Protein AF-A0A936UQ22-F1 (afdb_monomer_lite)

Structure (mmCIF, N/CA/C/O backbone):
data_AF-A0A936UQ22-F1
#
_entry.id   AF-A0A936UQ22-F1
#
loop_
_atom_site.group_PDB
_atom_site.id
_atom_site.type_symbol
_atom_site.label_atom_id
_atom_site.label_alt_id
_atom_site.label_comp_id
_atom_site.label_asym_id
_atom_site.label_entity_id
_atom_site.label_seq_id
_atom_site.pdbx_PDB_ins_code
_atom_site.Cartn_x
_atom_site.Cartn_y
_atom_site.Cartn_z
_atom_site.occupancy
_atom_site.B_iso_or_equiv
_atom_site.auth_seq_id
_atom_site.auth_comp_id
_atom_site.auth_asym_id
_atom_site.auth_atom_id
_atom_site.pdbx_PDB_model_num
ATOM 1 N N . MET A 1 1 ? -4.324 10.635 -21.216 1.00 52.72 1 MET A N 1
ATOM 2 C CA . MET A 1 1 ? -3.935 10.211 -19.848 1.00 52.72 1 MET A CA 1
ATOM 3 C C . MET A 1 1 ? -4.655 10.990 -18.737 1.00 52.72 1 MET A C 1
ATOM 5 O O . MET A 1 1 ? -4.882 10.394 -17.694 1.00 52.72 1 MET A O 1
ATOM 9 N N . ASN A 1 2 ? -5.087 12.242 -18.955 1.00 58.84 2 ASN A N 1
ATOM 10 C CA . ASN A 1 2 ? -5.639 13.122 -17.903 1.00 58.84 2 ASN A CA 1
ATOM 11 C C . ASN A 1 2 ? -6.921 12.611 -17.217 1.00 58.84 2 ASN A C 1
ATOM 13 O O . ASN A 1 2 ? -6.970 12.557 -15.995 1.00 58.84 2 ASN A O 1
ATOM 17 N N . ALA A 1 3 ? -7.897 12.089 -17.969 1.00 62.03 3 ALA A N 1
ATOM 18 C CA . ALA A 1 3 ? -9.187 11.673 -17.399 1.00 62.03 3 ALA A CA 1
ATOM 19 C C . ALA A 1 3 ? -9.095 10.578 -16.307 1.00 62.03 3 ALA A C 1
ATOM 21 O O . ALA A 1 3 ? -9.873 10.575 -15.353 1.00 62.03 3 ALA A O 1
ATOM 22 N N . ARG A 1 4 ? -8.134 9.644 -16.412 1.00 64.25 4 ARG A N 1
ATOM 23 C CA . ARG A 1 4 ? -7.933 8.584 -15.401 1.00 64.25 4 ARG A CA 1
ATOM 24 C C . ARG A 1 4 ? -7.323 9.147 -14.115 1.00 64.25 4 ARG A C 1
ATOM 26 O O . ARG A 1 4 ? -7.698 8.719 -13.024 1.00 64.25 4 ARG A O 1
ATOM 33 N N . THR A 1 5 ? -6.408 10.100 -14.258 1.00 68.44 5 THR A N 1
ATOM 34 C CA . THR A 1 5 ? -5.770 10.814 -13.149 1.00 68.44 5 THR A CA 1
ATOM 35 C C . THR A 1 5 ? -6.801 11.664 -12.404 1.00 68.44 5 THR A C 1
ATOM 37 O O . THR A 1 5 ? -6.908 11.559 -11.184 1.00 68.44 5 THR A O 1
ATOM 40 N N . ASP A 1 6 ? -7.655 12.390 -13.128 1.00 75.62 6 ASP A N 1
ATOM 41 C CA . ASP A 1 6 ? -8.719 13.222 -12.549 1.00 75.62 6 ASP A CA 1
ATOM 42 C C . ASP A 1 6 ? -9.761 12.391 -11.785 1.00 75.62 6 ASP A C 1
ATOM 44 O O . ASP A 1 6 ? -10.150 12.730 -10.662 1.00 75.62 6 ASP A O 1
ATOM 48 N N . PHE A 1 7 ? -10.160 11.242 -12.343 1.00 79.69 7 PHE A N 1
ATOM 49 C CA . PHE A 1 7 ? -11.051 10.300 -11.664 1.00 79.69 7 PHE A CA 1
ATOM 50 C C . PHE A 1 7 ? -10.442 9.767 -10.358 1.00 79.69 7 PHE A C 1
ATOM 52 O O . PHE A 1 7 ? -11.112 9.743 -9.320 1.00 79.69 7 PHE A O 1
ATOM 59 N N . LEU A 1 8 ? -9.165 9.368 -10.384 1.00 78.94 8 LEU A N 1
ATOM 60 C CA . LEU A 1 8 ? -8.459 8.888 -9.196 1.00 78.94 8 LEU A CA 1
ATOM 61 C C . LEU A 1 8 ? -8.352 9.985 -8.127 1.00 78.94 8 LEU A C 1
ATOM 63 O O . LEU A 1 8 ? -8.582 9.710 -6.950 1.00 78.94 8 LEU A O 1
ATOM 67 N N . HIS A 1 9 ? -8.073 11.230 -8.519 1.00 81.56 9 HIS A N 1
ATOM 68 C CA . HIS A 1 9 ? -8.014 12.364 -7.596 1.00 81.56 9 HIS A CA 1
ATOM 69 C C . HIS A 1 9 ? -9.366 12.679 -6.954 1.00 81.56 9 HIS A C 1
ATOM 71 O O . HIS A 1 9 ? -9.439 12.839 -5.735 1.00 81.56 9 HIS A O 1
ATOM 77 N N . SER A 1 10 ? -10.443 12.709 -7.740 1.00 83.69 10 SER A N 1
ATOM 78 C CA . SER A 1 10 ? -11.800 12.894 -7.213 1.00 83.69 10 SER A CA 1
ATOM 79 C C . SER A 1 10 ? -12.170 11.786 -6.222 1.00 83.69 10 SER A C 1
ATOM 81 O O . SER A 1 10 ? -12.704 12.046 -5.138 1.00 83.69 10 SER A O 1
ATOM 83 N N . LYS A 1 11 ? -11.806 10.536 -6.535 1.00 83.69 11 LYS A N 1
ATOM 84 C CA . LYS A 1 11 ? -12.008 9.404 -5.629 1.00 83.69 11 LYS A CA 1
ATOM 85 C C . LYS A 1 11 ? -11.184 9.543 -4.348 1.00 83.69 11 LYS A C 1
ATOM 87 O O . LYS A 1 11 ? -11.735 9.376 -3.265 1.00 83.69 11 LYS A O 1
ATOM 92 N N . LEU A 1 12 ? -9.910 9.919 -4.444 1.00 84.94 12 LEU A N 1
ATOM 93 C CA . LEU A 1 12 ? -9.050 10.181 -3.286 1.00 84.94 12 LEU A CA 1
ATOM 94 C C . LEU A 1 12 ? -9.603 11.276 -2.379 1.00 84.94 12 LEU A C 1
ATOM 96 O O . LEU A 1 12 ? -9.558 11.125 -1.164 1.00 84.94 12 LEU A O 1
ATOM 100 N N . ALA A 1 13 ? -10.167 12.344 -2.942 1.00 87.12 13 ALA A N 1
ATOM 101 C CA . ALA A 1 13 ? -10.809 13.394 -2.155 1.00 87.12 13 ALA A CA 1
ATOM 102 C C . ALA A 1 13 ? -12.033 12.874 -1.376 1.00 87.12 13 ALA A C 1
ATOM 104 O O . ALA A 1 13 ? -12.300 13.326 -0.265 1.00 87.12 13 ALA A O 1
ATOM 105 N N . LYS A 1 14 ? -12.783 11.907 -1.923 1.00 87.31 14 LYS A N 1
ATOM 106 C CA . LYS A 1 14 ? -13.865 11.222 -1.189 1.00 87.31 14 LYS A CA 1
ATOM 107 C C . LYS A 1 14 ? -13.310 10.314 -0.087 1.00 87.31 14 LYS A C 1
ATOM 109 O O . LYS A 1 14 ? -13.748 10.410 1.051 1.00 87.31 14 LYS A O 1
ATOM 114 N N . VAL A 1 15 ? -12.312 9.492 -0.411 1.00 87.88 15 VAL A N 1
ATOM 115 C CA . VAL A 1 15 ? -11.680 8.548 0.528 1.00 87.88 15 VAL A CA 1
ATOM 116 C C . VAL A 1 15 ? -11.038 9.285 1.708 1.00 87.88 15 VAL A C 1
ATOM 118 O O . VAL A 1 15 ? -11.255 8.905 2.852 1.00 87.88 15 VAL A O 1
ATOM 121 N N . ARG A 1 16 ? -10.325 10.388 1.455 1.00 88.00 16 ARG A N 1
ATOM 122 C CA . ARG A 1 16 ? -9.725 11.234 2.499 1.00 88.00 16 ARG A CA 1
ATOM 123 C C . ARG A 1 16 ? -10.759 11.887 3.414 1.00 88.00 16 ARG A C 1
ATOM 125 O O . ARG A 1 16 ? -10.497 12.024 4.595 1.00 88.00 16 ARG A O 1
ATOM 132 N N . ARG A 1 17 ? -11.948 12.243 2.914 1.00 88.75 17 ARG A N 1
ATOM 133 C CA . ARG A 1 17 ? -13.032 12.748 3.779 1.00 88.75 17 ARG A CA 1
ATOM 134 C C . ARG A 1 17 ? -13.553 11.685 4.748 1.00 88.75 17 ARG A C 1
ATOM 136 O O . ARG A 1 17 ? -13.923 12.021 5.863 1.00 88.75 17 ARG A O 1
ATOM 143 N N . ALA A 1 18 ? -13.559 10.419 4.334 1.00 89.25 18 ALA A N 1
ATOM 144 C CA . ALA A 1 18 ? -13.920 9.298 5.199 1.00 89.25 18 ALA A CA 1
ATOM 145 C C . ALA A 1 18 ? -12.772 8.849 6.126 1.00 89.25 18 ALA A C 1
ATOM 147 O O . ALA A 1 18 ? -13.031 8.137 7.094 1.00 89.25 18 ALA A O 1
ATOM 148 N N . TRP A 1 19 ? -11.526 9.264 5.855 1.00 89.19 19 TRP A N 1
ATOM 149 C CA . TRP A 1 19 ? -10.335 8.848 6.605 1.00 89.19 19 TRP A CA 1
ATOM 150 C C . TRP A 1 19 ? -10.456 9.123 8.100 1.00 89.19 19 TRP A C 1
ATOM 152 O O . TRP A 1 19 ? -10.280 8.200 8.880 1.00 89.19 19 TRP A O 1
ATOM 162 N N . ASN A 1 20 ? -10.844 10.337 8.498 1.00 88.19 20 ASN A N 1
ATOM 163 C CA . ASN A 1 20 ? -10.920 10.720 9.914 1.00 88.19 20 ASN A CA 1
ATOM 164 C C . ASN A 1 20 ? -11.844 9.791 10.722 1.00 88.19 20 ASN A C 1
ATOM 166 O O . ASN A 1 20 ? -11.582 9.471 11.881 1.00 88.19 20 ASN A O 1
ATOM 170 N N . HIS A 1 21 ? -12.929 9.319 10.101 1.00 90.31 21 HIS A N 1
ATOM 171 C CA . HIS A 1 21 ? -13.832 8.367 10.737 1.00 90.31 21 HIS A CA 1
ATOM 172 C C . HIS A 1 21 ? -13.182 6.984 10.888 1.00 90.31 21 HIS A C 1
ATOM 174 O O . HIS A 1 21 ? -13.254 6.373 11.953 1.00 90.31 21 HIS A O 1
ATOM 180 N N . VAL A 1 22 ? -12.504 6.505 9.842 1.00 90.69 22 VAL A N 1
ATOM 181 C CA . VAL A 1 22 ? -11.756 5.238 9.861 1.00 90.69 22 VAL A CA 1
ATOM 182 C C . VAL A 1 22 ? -10.632 5.279 10.898 1.00 90.69 22 VAL A C 1
ATOM 184 O O . VAL A 1 22 ? -10.484 4.342 11.678 1.00 90.69 22 VAL A O 1
ATOM 187 N N . GLU A 1 23 ? -9.896 6.383 10.955 1.00 89.94 23 GLU A N 1
ATOM 188 C CA . GLU A 1 23 ? -8.815 6.634 11.905 1.00 89.94 23 GLU A CA 1
ATOM 189 C C . GLU A 1 23 ? -9.319 6.609 13.351 1.00 89.94 23 GLU A C 1
ATOM 191 O O . GLU A 1 23 ? -8.736 5.928 14.188 1.00 89.94 23 GLU A O 1
ATOM 196 N N . THR A 1 24 ? -10.477 7.216 13.634 1.00 91.19 24 THR A N 1
ATOM 197 C CA . THR A 1 24 ? -11.108 7.137 14.965 1.00 91.19 24 THR A CA 1
ATOM 198 C C . THR A 1 24 ? -11.366 5.682 15.380 1.00 91.19 24 THR A C 1
ATOM 200 O O . THR A 1 24 ? -11.048 5.271 16.498 1.00 91.19 24 THR A O 1
ATOM 203 N N . HIS A 1 25 ? -11.899 4.862 14.468 1.00 90.69 25 HIS A N 1
ATOM 204 C CA . HIS A 1 25 ? -12.121 3.436 14.720 1.00 90.69 25 HIS A CA 1
ATOM 205 C C . HIS A 1 25 ? -10.817 2.655 14.916 1.00 90.69 25 HIS A C 1
ATOM 207 O O . HIS A 1 25 ? -10.756 1.746 15.748 1.00 90.69 25 HIS A O 1
ATOM 213 N N . MET A 1 26 ? -9.771 3.000 14.169 1.00 91.06 26 MET A N 1
ATOM 214 C CA . MET A 1 26 ? -8.450 2.404 14.339 1.00 91.06 26 MET A CA 1
ATOM 215 C C . MET A 1 26 ? -7.843 2.767 15.686 1.00 91.06 26 MET A C 1
ATOM 217 O O . MET A 1 26 ? -7.336 1.886 16.369 1.00 91.06 26 MET A O 1
ATOM 221 N N . GLN A 1 27 ? -7.977 4.014 16.125 1.00 91.88 27 GLN A N 1
ATOM 222 C CA . GLN A 1 27 ? -7.444 4.476 17.399 1.00 91.88 27 GLN A CA 1
ATOM 223 C C . GLN A 1 27 ? -8.121 3.798 18.595 1.00 91.88 27 GLN A C 1
ATOM 225 O O . GLN A 1 27 ? -7.447 3.421 19.554 1.00 91.88 27 GLN A O 1
ATOM 230 N N . LEU A 1 28 ? -9.429 3.532 18.505 1.00 92.06 28 LEU A N 1
ATOM 231 C CA . LEU A 1 28 ? -10.133 2.683 19.472 1.00 92.06 28 LEU A CA 1
ATOM 232 C C . LEU A 1 28 ? -9.528 1.272 19.534 1.00 92.06 28 LEU A C 1
ATOM 234 O O . LEU A 1 28 ? -9.288 0.752 20.622 1.00 92.06 28 LEU A O 1
ATOM 238 N N . ARG A 1 29 ? -9.234 0.657 18.381 1.00 91.25 29 ARG A N 1
ATOM 239 C CA . ARG A 1 29 ? -8.587 -0.665 18.320 1.00 91.25 29 ARG A CA 1
ATOM 240 C C . ARG A 1 29 ? -7.170 -0.637 18.888 1.00 91.25 29 ARG A C 1
ATOM 242 O O . ARG A 1 29 ? -6.832 -1.523 19.666 1.00 91.25 29 ARG A O 1
ATOM 249 N N . THR A 1 30 ? -6.389 0.392 18.575 1.00 91.00 30 THR A N 1
ATOM 250 C CA . THR A 1 30 ? -5.054 0.621 19.140 1.00 91.00 30 THR A CA 1
ATOM 251 C C . THR A 1 30 ? -5.098 0.679 20.662 1.00 91.00 30 THR A C 1
ATOM 253 O O . THR A 1 30 ? -4.319 -0.003 21.319 1.00 91.00 30 THR A O 1
ATOM 256 N N . ASN A 1 31 ? -6.035 1.441 21.236 1.00 91.25 31 ASN A N 1
ATOM 257 C CA . ASN A 1 31 ? -6.185 1.554 22.688 1.00 91.25 31 ASN A CA 1
ATOM 258 C C . ASN A 1 31 ? -6.532 0.204 23.331 1.00 91.25 31 ASN A C 1
ATOM 260 O O . ASN A 1 31 ? -5.929 -0.165 24.333 1.00 91.25 31 ASN A O 1
ATOM 264 N N . LEU A 1 32 ? -7.456 -0.558 22.734 1.00 89.94 32 LEU A N 1
ATOM 265 C CA . LEU A 1 32 ? -7.806 -1.899 23.217 1.00 89.94 32 LEU A CA 1
ATOM 266 C C . LEU A 1 32 ? -6.611 -2.860 23.176 1.00 89.94 32 LEU A C 1
ATOM 268 O O . LEU A 1 32 ? -6.423 -3.649 24.098 1.00 89.94 32 LEU A O 1
ATOM 272 N N . MET A 1 33 ? -5.802 -2.795 22.116 1.00 89.06 33 MET A N 1
ATOM 273 C CA . MET A 1 33 ? -4.596 -3.615 21.991 1.00 89.06 33 MET A CA 1
ATOM 274 C C . MET A 1 33 ? -3.545 -3.237 23.035 1.00 89.06 33 MET A C 1
ATOM 276 O O . MET A 1 33 ? -2.977 -4.136 23.646 1.00 89.06 33 MET A O 1
ATOM 280 N N . ARG A 1 34 ? -3.336 -1.936 23.283 1.00 89.00 34 ARG A N 1
ATOM 281 C CA . ARG A 1 34 ? -2.388 -1.445 24.294 1.00 89.00 34 ARG A CA 1
ATOM 282 C C . ARG A 1 34 ? -2.766 -1.906 25.700 1.00 89.00 34 ARG A C 1
ATOM 284 O O . ARG A 1 34 ? -1.944 -2.519 26.367 1.00 89.00 34 ARG A O 1
ATOM 291 N N . LEU A 1 35 ? -4.033 -1.737 26.088 1.00 88.75 35 LEU A N 1
ATOM 292 C CA . LEU A 1 35 ? -4.551 -2.238 27.369 1.00 88.75 35 LEU A CA 1
ATOM 293 C C . LEU A 1 35 ? -4.313 -3.749 27.526 1.00 88.75 35 LEU A C 1
ATOM 295 O O . LEU A 1 35 ? -3.937 -4.221 28.593 1.00 88.75 35 LEU A O 1
ATOM 299 N N . GLY A 1 36 ? -4.498 -4.515 26.447 1.00 85.56 36 GLY A N 1
ATOM 300 C CA . GLY A 1 36 ? -4.243 -5.953 26.446 1.00 85.56 36 GLY A CA 1
ATOM 301 C C . GLY A 1 36 ? -2.763 -6.352 26.519 1.00 85.56 36 GLY A C 1
ATOM 302 O O . GLY A 1 36 ? -2.496 -7.520 26.792 1.00 85.56 36 GLY A O 1
ATOM 303 N N . MET A 1 37 ? -1.826 -5.441 26.243 1.00 84.62 37 MET A N 1
ATOM 304 C CA . MET A 1 37 ? -0.383 -5.635 26.456 1.00 84.62 37 MET A CA 1
ATOM 305 C C . MET A 1 37 ? 0.038 -5.179 27.856 1.00 84.62 37 MET A C 1
ATOM 307 O O . MET A 1 37 ? 0.848 -5.837 28.490 1.00 84.62 37 MET A O 1
ATOM 311 N N . GLU A 1 38 ? -0.548 -4.100 28.378 1.00 85.50 38 GLU A N 1
ATOM 312 C CA . GLU A 1 38 ? -0.321 -3.651 29.762 1.00 85.50 38 GLU A CA 1
ATOM 313 C C . GLU A 1 38 ? -0.733 -4.724 30.782 1.00 85.50 38 GLU A C 1
ATOM 315 O O . GLU A 1 38 ? -0.077 -4.908 31.804 1.00 85.50 38 GLU A O 1
ATOM 320 N N . GLN A 1 39 ? -1.807 -5.461 30.486 1.00 86.38 39 GLN A N 1
ATOM 321 C CA . GLN A 1 39 ? -2.291 -6.570 31.314 1.00 86.38 39 GLN A CA 1
ATOM 322 C C . GLN A 1 39 ? -1.433 -7.842 31.214 1.00 86.38 39 GLN A C 1
ATOM 324 O O . GLN A 1 39 ? -1.533 -8.699 32.088 1.00 86.38 39 GLN A O 1
ATOM 329 N N . ASP A 1 40 ? -0.615 -7.977 30.167 1.00 84.00 40 ASP A N 1
ATOM 330 C CA . ASP A 1 40 ? 0.259 -9.130 29.927 1.00 84.00 40 ASP A CA 1
ATOM 331 C C . ASP A 1 40 ? 1.580 -8.661 29.285 1.00 84.00 40 ASP A C 1
ATOM 333 O O . ASP A 1 40 ? 1.712 -8.658 28.057 1.00 84.00 40 ASP A O 1
ATOM 337 N N . PRO A 1 41 ? 2.562 -8.227 30.097 1.00 73.69 41 PRO A N 1
ATOM 338 C CA . PRO A 1 41 ? 3.800 -7.627 29.597 1.00 73.69 41 PRO A CA 1
ATOM 339 C C . PRO A 1 41 ? 4.684 -8.567 28.765 1.00 73.69 41 PRO A C 1
ATOM 341 O O . PRO A 1 41 ? 5.545 -8.093 28.026 1.00 73.69 41 PRO A O 1
ATOM 344 N N . GLU A 1 42 ? 4.491 -9.888 28.854 1.00 78.75 42 GLU A N 1
ATOM 345 C CA . GLU A 1 42 ? 5.220 -10.858 28.021 1.00 78.75 42 GLU A CA 1
ATOM 346 C C . GLU A 1 42 ? 4.629 -10.987 26.606 1.00 78.75 42 GLU A C 1
ATOM 348 O O . GLU A 1 42 ? 5.192 -11.648 25.721 1.00 78.75 42 GLU A O 1
ATOM 353 N N . ARG A 1 43 ? 3.491 -10.334 26.354 1.00 74.50 43 ARG A N 1
ATOM 354 C CA . ARG A 1 43 ? 2.801 -10.366 25.072 1.00 74.50 43 ARG A CA 1
ATOM 355 C C . ARG A 1 43 ? 3.624 -9.652 23.998 1.00 74.50 43 ARG A C 1
ATOM 357 O O . ARG A 1 43 ? 3.890 -8.454 24.057 1.00 74.50 43 ARG A O 1
ATOM 364 N N . LYS A 1 44 ? 4.003 -10.409 22.965 1.00 72.06 44 LYS A N 1
ATOM 365 C CA . LYS A 1 44 ? 4.738 -9.917 21.785 1.00 72.06 44 LYS A CA 1
ATOM 366 C C . LYS A 1 44 ? 3.992 -8.770 21.076 1.00 72.06 44 LYS A C 1
ATOM 368 O O . LYS A 1 44 ? 2.762 -8.727 21.173 1.00 72.06 44 LYS A O 1
ATOM 373 N N . PRO A 1 45 ? 4.699 -7.910 20.305 1.00 67.25 45 PRO A N 1
ATOM 374 C CA . PRO A 1 45 ? 4.087 -6.834 19.524 1.00 67.25 45 PRO A CA 1
ATOM 375 C C . PRO A 1 45 ? 2.845 -7.319 18.776 1.00 67.25 45 PRO A C 1
ATOM 377 O O . PRO A 1 45 ? 2.893 -8.312 18.041 1.00 67.25 45 PRO A O 1
ATOM 380 N N . VAL A 1 46 ? 1.714 -6.646 18.995 1.00 76.44 46 VAL A N 1
ATOM 381 C CA . VAL A 1 46 ? 0.421 -7.125 18.505 1.00 76.44 46 VAL A CA 1
ATOM 382 C C . VAL A 1 46 ? 0.136 -6.478 17.160 1.00 76.44 46 VAL A C 1
ATOM 384 O O . VAL A 1 46 ? 0.102 -5.257 17.013 1.00 76.44 46 VAL A O 1
ATOM 387 N N . HIS A 1 47 ? -0.101 -7.321 16.163 1.00 79.31 47 HIS A N 1
ATOM 388 C CA . HIS A 1 47 ? -0.546 -6.916 14.842 1.00 79.31 47 HIS A CA 1
ATOM 389 C C . HIS A 1 47 ? -1.996 -7.357 14.630 1.00 79.31 47 HIS A C 1
ATOM 391 O O . HIS A 1 47 ? -2.309 -8.545 14.734 1.00 79.31 47 HIS A O 1
ATOM 397 N N . HIS A 1 48 ? -2.884 -6.418 14.307 1.00 83.44 48 HIS A N 1
ATOM 398 C CA . HIS A 1 48 ? -4.284 -6.714 14.036 1.00 83.44 48 HIS A CA 1
ATOM 399 C C . HIS A 1 48 ? -4.756 -6.040 12.750 1.00 83.44 48 HIS A C 1
ATOM 401 O O . HIS A 1 48 ? -4.720 -4.819 12.610 1.00 83.44 48 HIS A O 1
ATOM 407 N N . ALA A 1 49 ? -5.249 -6.855 11.823 1.00 83.25 49 ALA A N 1
ATOM 408 C CA . ALA A 1 49 ? -5.892 -6.397 10.604 1.00 83.25 49 ALA A CA 1
ATOM 409 C C . ALA A 1 49 ? -7.379 -6.743 10.654 1.00 83.25 49 ALA A C 1
ATOM 411 O O . ALA A 1 49 ? -7.740 -7.889 10.933 1.00 83.25 49 ALA A O 1
ATOM 412 N N . PHE A 1 50 ? -8.230 -5.772 10.345 1.00 84.69 50 PHE A N 1
ATOM 413 C CA . PHE A 1 50 ? -9.677 -5.935 10.345 1.00 84.69 50 PHE A CA 1
ATOM 414 C C . PHE A 1 50 ? -10.308 -5.226 9.153 1.00 84.69 50 PHE A C 1
ATOM 416 O O . PHE A 1 50 ? -9.817 -4.205 8.667 1.00 84.69 50 PHE A O 1
ATOM 423 N N . GLU A 1 51 ? -11.415 -5.782 8.681 1.00 86.50 51 GLU A N 1
ATOM 424 C CA . GLU A 1 51 ? -12.204 -5.182 7.616 1.00 86.50 51 GLU A CA 1
ATOM 425 C C . GLU A 1 51 ? -13.322 -4.326 8.196 1.00 86.50 51 GLU A C 1
ATOM 427 O O . GLU A 1 51 ? -13.913 -4.639 9.232 1.00 86.50 51 GLU A O 1
ATOM 432 N N . TYR A 1 52 ? -13.609 -3.227 7.511 1.00 82.88 52 TYR A N 1
ATOM 433 C CA . TYR A 1 52 ? -14.588 -2.245 7.937 1.00 82.88 52 TYR A CA 1
ATOM 434 C C . TYR A 1 52 ? -15.298 -1.643 6.718 1.00 82.88 52 TYR A C 1
ATOM 436 O O . TYR A 1 52 ? -14.680 -1.393 5.681 1.00 82.88 52 TYR A O 1
ATOM 444 N N . LYS A 1 53 ? -16.611 -1.413 6.824 1.00 86.19 53 LYS A N 1
ATOM 445 C CA . LYS A 1 53 ? -17.416 -0.771 5.775 1.00 86.19 53 LYS A CA 1
ATOM 446 C C . LYS A 1 53 ? -17.992 0.544 6.285 1.00 86.19 53 LYS A C 1
ATOM 448 O O . LYS A 1 53 ? -18.639 0.561 7.325 1.00 86.19 53 LYS A O 1
ATOM 453 N N . HIS A 1 54 ? -17.815 1.622 5.522 1.00 84.25 54 HIS A N 1
ATOM 454 C CA . HIS A 1 54 ? -18.352 2.946 5.855 1.00 84.25 54 HIS A CA 1
ATOM 455 C C . HIS A 1 54 ? -18.813 3.686 4.609 1.00 84.25 54 HIS A C 1
ATOM 457 O O . HIS A 1 54 ? -18.042 3.823 3.661 1.00 84.25 54 HIS A O 1
ATOM 463 N N . ASN A 1 55 ? -20.062 4.162 4.599 1.00 83.94 55 ASN A N 1
ATOM 464 C CA . ASN A 1 55 ? -20.660 4.884 3.469 1.00 83.94 55 ASN A CA 1
ATOM 465 C C . ASN A 1 55 ? -20.467 4.173 2.113 1.00 83.94 55 ASN A C 1
ATOM 467 O O . ASN A 1 55 ? -20.145 4.797 1.106 1.00 83.94 55 ASN A O 1
ATOM 471 N N . GLY A 1 56 ? -20.604 2.841 2.092 1.00 80.38 56 GLY A N 1
ATOM 472 C CA . GLY A 1 56 ? -20.410 2.030 0.883 1.00 80.38 56 GLY A CA 1
ATOM 473 C C . GLY A 1 56 ? -18.948 1.819 0.461 1.00 80.38 56 GLY A C 1
ATOM 474 O O . GLY A 1 56 ? -18.699 1.237 -0.593 1.00 80.38 56 GLY A O 1
ATOM 475 N N . HIS A 1 57 ? -17.971 2.255 1.262 1.00 83.25 57 HIS A N 1
ATOM 476 C CA . HIS A 1 57 ? -16.547 2.019 1.027 1.00 83.25 57 HIS A CA 1
ATOM 477 C C . HIS A 1 57 ? -16.045 0.812 1.821 1.00 83.25 57 HIS A C 1
ATOM 479 O O . HIS A 1 57 ? -16.283 0.725 3.025 1.00 83.25 57 HIS A O 1
ATOM 485 N N . ASN A 1 58 ? -15.294 -0.071 1.156 1.00 87.06 58 ASN A N 1
ATOM 486 C CA . ASN A 1 58 ? -14.555 -1.146 1.813 1.00 87.06 58 ASN A CA 1
ATOM 487 C C . ASN A 1 58 ? -13.191 -0.631 2.280 1.00 87.06 58 ASN A C 1
ATOM 489 O O . ASN A 1 58 ? -12.450 -0.017 1.499 1.00 87.06 58 ASN A O 1
ATOM 493 N N . TRP A 1 59 ? -12.878 -0.909 3.539 1.00 88.06 59 TRP A N 1
ATOM 494 C CA . TRP A 1 59 ? -11.623 -0.567 4.184 1.00 88.06 59 TRP A CA 1
ATOM 495 C C . TRP A 1 59 ? -10.990 -1.815 4.781 1.00 88.06 59 TRP A C 1
ATOM 497 O O . TRP A 1 59 ? -11.659 -2.611 5.437 1.00 88.06 59 TRP A O 1
ATOM 507 N N . LEU A 1 60 ? -9.691 -1.964 4.557 1.00 86.81 60 LEU A N 1
ATOM 508 C CA . LEU A 1 60 ? -8.843 -2.827 5.359 1.00 86.81 60 LEU A CA 1
ATOM 509 C C . LEU A 1 60 ? -8.026 -1.925 6.272 1.00 86.81 60 LEU A C 1
ATOM 511 O O . LEU A 1 60 ? -7.242 -1.104 5.795 1.00 86.81 60 LEU A O 1
ATOM 515 N N . CYS A 1 61 ? -8.213 -2.082 7.570 1.00 86.69 61 CYS A N 1
ATOM 516 C CA . CYS A 1 61 ? -7.506 -1.321 8.579 1.00 86.69 61 CYS A CA 1
ATOM 517 C C . CYS A 1 61 ? -6.493 -2.228 9.251 1.00 86.69 61 CYS A C 1
ATOM 519 O O . CYS A 1 61 ? -6.812 -3.359 9.621 1.00 86.69 61 CYS A O 1
ATOM 521 N N . VAL A 1 62 ? -5.280 -1.723 9.417 1.00 85.56 62 VAL A N 1
ATOM 522 C CA . VAL A 1 62 ? -4.213 -2.438 10.090 1.00 85.56 62 VAL A CA 1
ATOM 523 C C . VAL A 1 62 ? -3.646 -1.576 11.198 1.00 85.56 62 VAL A C 1
ATOM 525 O O . VAL A 1 62 ? -3.247 -0.430 10.984 1.00 85.56 62 VAL A O 1
ATOM 528 N N . VAL A 1 63 ? -3.649 -2.151 12.392 1.00 86.81 63 VAL A N 1
ATOM 529 C CA . VAL A 1 63 ? -3.133 -1.547 13.608 1.00 86.81 63 VAL A CA 1
ATOM 530 C C . VAL A 1 63 ? -2.011 -2.429 14.118 1.00 86.81 63 VAL A C 1
ATOM 532 O O . VAL A 1 63 ? -2.168 -3.645 14.257 1.00 86.81 63 VAL A O 1
ATOM 535 N N . HIS A 1 64 ? -0.884 -1.800 14.404 1.00 85.50 64 HIS A N 1
ATOM 536 C CA . HIS A 1 64 ? 0.247 -2.434 15.043 1.00 85.50 64 HIS A CA 1
ATOM 537 C C . HIS A 1 64 ? 0.640 -1.629 16.275 1.00 85.50 64 HIS A C 1
ATOM 539 O O . HIS A 1 64 ? 0.787 -0.406 16.200 1.00 85.50 64 HIS A O 1
ATOM 545 N N . VAL A 1 65 ? 0.782 -2.323 17.400 1.00 84.31 65 VAL A N 1
ATOM 546 C CA . VAL A 1 65 ? 1.240 -1.746 18.663 1.00 84.31 65 VAL A CA 1
ATOM 547 C C . VAL A 1 65 ? 2.520 -2.462 19.062 1.00 84.31 65 VAL A C 1
ATOM 549 O O . VAL A 1 65 ? 2.535 -3.683 19.232 1.00 84.31 65 VAL A O 1
ATOM 552 N N . GLU A 1 66 ? 3.582 -1.679 19.190 1.00 81.19 66 GLU A N 1
ATOM 553 C CA . GLU A 1 66 ? 4.870 -2.091 19.722 1.00 81.19 66 GLU A CA 1
ATOM 554 C C . GLU A 1 66 ? 5.135 -1.196 20.929 1.00 81.19 66 GLU A C 1
ATOM 556 O O . GLU A 1 66 ? 5.386 -0.005 20.768 1.00 81.19 66 GLU A O 1
ATOM 561 N N . THR A 1 67 ? 5.004 -1.761 22.132 1.00 80.62 67 THR A N 1
ATOM 562 C CA . THR A 1 67 ? 5.088 -1.015 23.401 1.00 80.62 67 THR A CA 1
ATOM 563 C C . THR A 1 67 ? 4.154 0.213 23.415 1.00 80.62 67 THR A C 1
ATOM 565 O O . THR A 1 67 ? 2.972 0.084 23.086 1.00 80.62 67 THR A O 1
ATOM 568 N N . ASP A 1 68 ? 4.656 1.396 23.777 1.00 75.06 68 ASP A N 1
ATOM 569 C CA . ASP A 1 68 ? 3.906 2.660 23.798 1.00 75.06 68 ASP A CA 1
ATOM 570 C C . ASP A 1 68 ? 3.767 3.292 22.403 1.00 75.06 68 ASP A C 1
ATOM 572 O O . ASP A 1 68 ? 3.040 4.274 22.211 1.00 75.06 68 ASP A O 1
ATOM 576 N N . HIS A 1 69 ? 4.450 2.735 21.403 1.00 79.88 69 HIS A N 1
ATOM 577 C CA . HIS A 1 69 ? 4.407 3.209 20.031 1.00 79.88 69 HIS A CA 1
ATOM 578 C C . HIS A 1 69 ? 3.346 2.451 19.226 1.00 79.88 69 HIS A C 1
ATOM 580 O O . HIS A 1 69 ? 3.150 1.241 19.343 1.00 79.88 69 HIS A O 1
ATOM 586 N N . SER A 1 70 ? 2.630 3.171 18.361 1.00 82.00 70 SER A N 1
ATOM 587 C CA . SER A 1 70 ? 1.664 2.552 17.453 1.00 82.00 70 SER A CA 1
ATOM 588 C C . SER A 1 70 ? 1.883 3.019 16.028 1.00 82.00 70 SER A C 1
ATOM 590 O O . SER A 1 70 ? 2.162 4.194 15.787 1.00 82.00 70 SER A O 1
ATOM 592 N N . SER A 1 71 ? 1.711 2.099 15.085 1.00 82.56 71 SER A N 1
ATOM 593 C CA . SER A 1 71 ? 1.588 2.427 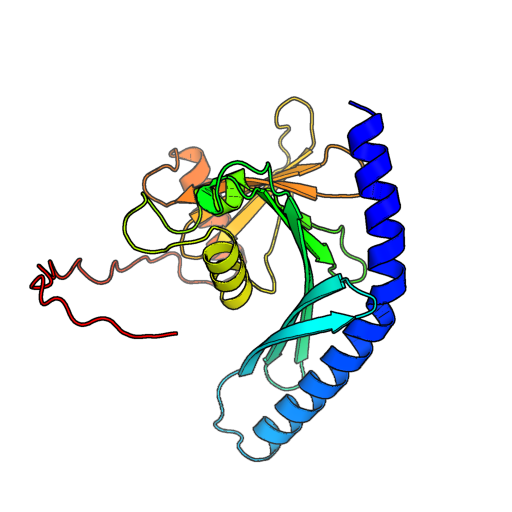13.672 1.00 82.56 71 SER A CA 1
ATOM 594 C C . SER A 1 71 ? 0.222 1.983 13.163 1.00 82.56 71 SER A C 1
ATOM 596 O O . SER A 1 71 ? -0.319 0.939 13.535 1.00 82.56 71 SER A O 1
ATOM 598 N N . GLN A 1 72 ? -0.375 2.838 12.343 1.00 85.81 72 GLN A N 1
ATOM 599 C CA . GLN A 1 72 ? -1.740 2.685 11.870 1.00 85.81 72 GLN A CA 1
ATOM 600 C C . GLN A 1 72 ? -1.760 2.950 10.375 1.00 85.81 72 GLN A C 1
ATOM 602 O O . GLN A 1 72 ? -1.253 3.966 9.901 1.00 85.81 72 GLN A O 1
ATOM 607 N N . GLN A 1 73 ? -2.337 2.025 9.619 1.00 84.94 73 GLN A N 1
ATOM 608 C CA . GLN A 1 73 ? -2.572 2.207 8.195 1.00 84.94 73 GLN A CA 1
ATOM 609 C C . GLN A 1 73 ? -3.960 1.728 7.828 1.00 84.94 73 GLN A C 1
ATOM 611 O O . GLN A 1 73 ? -4.403 0.678 8.287 1.00 84.94 73 GLN A O 1
ATOM 616 N N . ALA A 1 74 ? -4.629 2.461 6.948 1.00 87.19 74 ALA A N 1
ATOM 617 C CA . ALA A 1 74 ? -5.838 1.953 6.334 1.00 87.19 74 ALA A CA 1
ATOM 618 C C . ALA A 1 74 ? -5.758 2.049 4.821 1.00 87.19 74 ALA A C 1
ATOM 620 O O . ALA A 1 74 ? -5.230 2.990 4.218 1.00 87.19 74 ALA A O 1
ATOM 621 N N . MET A 1 75 ? -6.296 1.004 4.221 1.00 87.44 75 MET A N 1
ATOM 622 C CA . MET A 1 75 ? -6.359 0.810 2.801 1.00 87.44 75 MET A CA 1
ATOM 623 C C . MET A 1 75 ? -7.813 0.839 2.369 1.00 87.44 75 MET A C 1
ATOM 625 O O . MET A 1 75 ? -8.629 0.036 2.819 1.00 87.44 75 MET A O 1
ATOM 629 N N . HIS A 1 76 ? -8.116 1.715 1.424 1.00 87.88 76 HIS A N 1
ATOM 630 C CA . HIS A 1 76 ? -9.348 1.635 0.663 1.00 87.88 76 HIS A CA 1
ATOM 631 C C . HIS A 1 76 ? -9.126 0.767 -0.573 1.00 87.88 76 HIS A C 1
ATOM 633 O O . HIS A 1 76 ? -8.175 0.998 -1.319 1.00 87.88 76 HIS A O 1
ATOM 639 N N . TRP A 1 77 ? -10.014 -0.188 -0.835 1.00 86.12 77 TRP A N 1
ATOM 640 C CA . TRP A 1 77 ? -9.923 -1.038 -2.021 1.00 86.12 77 TRP A CA 1
ATOM 641 C C . TRP A 1 77 ? -11.265 -1.174 -2.734 1.00 86.12 77 TRP A C 1
ATOM 643 O O . TRP A 1 77 ? -12.337 -0.948 -2.167 1.00 86.12 77 TRP A O 1
ATOM 653 N N . TRP A 1 78 ? -11.201 -1.524 -4.015 1.00 81.62 78 TRP A N 1
ATOM 654 C CA . TRP A 1 78 ? -12.374 -1.851 -4.813 1.00 81.62 78 TRP A CA 1
ATOM 655 C C . TRP A 1 78 ? -12.030 -2.850 -5.911 1.00 81.62 78 TRP A C 1
ATOM 657 O O . TRP A 1 78 ? -10.894 -2.931 -6.381 1.00 81.62 78 TRP A O 1
ATOM 667 N N . THR A 1 79 ? -13.047 -3.572 -6.362 1.00 75.94 79 THR A N 1
ATOM 668 C CA . THR A 1 79 ? -12.989 -4.403 -7.560 1.00 75.94 79 THR A CA 1
ATOM 669 C C . THR A 1 79 ? -13.665 -3.667 -8.717 1.00 75.94 79 THR A C 1
ATOM 671 O O . THR A 1 79 ? -14.716 -3.051 -8.546 1.00 75.94 79 THR A O 1
ATOM 674 N N . ARG A 1 80 ? -13.074 -3.696 -9.914 1.00 66.62 80 ARG A N 1
ATOM 675 C CA . ARG A 1 80 ? -13.828 -3.481 -11.156 1.00 66.62 80 ARG A CA 1
ATOM 676 C C . ARG A 1 80 ? -14.202 -4.857 -11.679 1.00 66.62 80 ARG A C 1
ATOM 678 O O . ARG A 1 80 ? -13.319 -5.690 -11.869 1.00 66.62 80 ARG A O 1
ATOM 685 N N . SER A 1 81 ? -15.495 -5.097 -11.849 1.00 60.44 81 SER A N 1
ATOM 686 C CA . SER A 1 81 ? -15.985 -6.277 -12.552 1.00 60.44 81 SER A CA 1
ATOM 687 C C . SER A 1 81 ? -16.106 -5.939 -14.030 1.00 60.44 81 SER A C 1
ATOM 689 O O . SER A 1 81 ? -16.676 -4.909 -14.385 1.00 60.44 81 SER A O 1
ATOM 691 N N . ASN A 1 82 ? -15.597 -6.821 -14.885 1.00 54.03 82 ASN A N 1
ATOM 692 C CA . ASN A 1 82 ? -15.748 -6.708 -16.335 1.00 54.03 82 ASN A CA 1
ATOM 693 C C . ASN A 1 82 ? -16.922 -7.579 -16.830 1.00 54.03 82 ASN A C 1
ATOM 695 O O . ASN A 1 82 ? -16.960 -7.948 -17.998 1.00 54.03 82 ASN A O 1
ATOM 699 N N . GLY A 1 83 ? -17.822 -8.005 -15.933 1.00 48.91 83 GLY A N 1
ATOM 700 C CA . GLY A 1 83 ? -19.005 -8.819 -16.245 1.00 48.91 83 GLY A CA 1
ATOM 701 C C . GLY A 1 83 ? -18.738 -10.280 -16.638 1.00 48.91 83 GLY A C 1
ATOM 702 O O . GLY A 1 83 ? -19.653 -11.088 -16.575 1.00 48.91 83 GLY A O 1
ATOM 703 N N . ALA A 1 84 ? -17.504 -10.651 -16.999 1.00 55.59 84 ALA A N 1
ATOM 704 C CA . ALA A 1 84 ? -17.233 -11.940 -17.644 1.00 55.59 84 ALA A CA 1
ATOM 705 C C . ALA A 1 84 ? -16.944 -13.123 -16.693 1.00 55.59 84 ALA A C 1
ATOM 707 O O . ALA A 1 84 ? -17.190 -14.264 -17.068 1.00 55.59 84 ALA A O 1
ATOM 708 N N . HIS A 1 85 ? -16.374 -12.897 -15.498 1.00 55.59 85 HIS A N 1
ATOM 709 C CA . HIS A 1 85 ? -16.090 -13.930 -14.477 1.00 55.59 85 HIS A CA 1
ATOM 710 C C . HIS A 1 85 ? -15.331 -13.310 -13.286 1.00 55.59 85 HIS A C 1
ATOM 712 O O . HIS A 1 85 ? -14.511 -12.416 -13.500 1.00 55.59 85 HIS A O 1
ATOM 718 N N . ALA A 1 86 ? -15.454 -13.858 -12.067 1.00 54.59 86 ALA A N 1
ATOM 719 C CA . ALA A 1 86 ? -14.720 -13.377 -10.878 1.00 54.59 86 ALA A CA 1
ATOM 720 C C . ALA A 1 86 ? -13.181 -13.309 -11.057 1.00 54.59 86 ALA A C 1
ATOM 722 O O . ALA A 1 86 ? -12.523 -12.441 -10.490 1.00 54.59 86 ALA A O 1
ATOM 723 N N . ARG A 1 87 ? -12.595 -14.155 -11.922 1.00 51.28 87 ARG A N 1
ATOM 724 C CA . ARG A 1 87 ? -11.150 -14.141 -12.253 1.00 51.28 87 ARG A CA 1
ATOM 725 C C . ARG A 1 87 ? -10.698 -12.883 -13.015 1.00 51.28 87 ARG A C 1
ATOM 727 O O . ARG A 1 87 ? -9.516 -12.530 -12.998 1.00 51.28 87 ARG A O 1
ATOM 734 N N . TYR A 1 88 ? -11.634 -12.195 -13.669 1.00 55.62 88 TYR A N 1
ATOM 735 C CA . TYR A 1 88 ? -11.398 -10.946 -14.396 1.00 55.62 88 TYR A CA 1
ATOM 736 C C . TYR A 1 88 ? -11.655 -9.704 -13.547 1.00 55.62 88 TYR A C 1
ATOM 738 O O . TYR A 1 88 ? -11.464 -8.598 -14.047 1.00 55.62 88 TYR A O 1
ATOM 746 N N . ASN A 1 89 ? -12.014 -9.863 -12.269 1.00 63.72 89 ASN A N 1
ATOM 747 C CA . ASN A 1 89 ? -12.082 -8.732 -11.359 1.00 63.72 89 ASN A CA 1
ATOM 748 C C . ASN A 1 89 ? -10.696 -8.079 -11.276 1.00 63.72 89 ASN A C 1
ATOM 750 O O . ASN A 1 89 ? -9.678 -8.744 -11.031 1.00 63.72 89 ASN A O 1
ATOM 754 N N . SER A 1 90 ? -10.641 -6.776 -11.537 1.00 72.38 90 SER A N 1
ATOM 755 C CA . SER A 1 90 ? -9.445 -5.975 -11.307 1.00 72.38 90 SER A CA 1
ATOM 756 C C . SER A 1 90 ? -9.542 -5.379 -9.909 1.00 72.38 90 SER A C 1
ATOM 758 O O . SER A 1 90 ? -10.483 -4.640 -9.632 1.00 72.38 90 SER A O 1
ATOM 760 N N . VAL A 1 91 ? -8.598 -5.693 -9.033 1.00 77.19 91 VAL A N 1
ATOM 761 C CA . VAL A 1 91 ? -8.485 -5.083 -7.708 1.00 77.19 91 VAL A CA 1
ATOM 762 C C . VAL A 1 91 ? -7.607 -3.842 -7.814 1.00 77.19 91 VAL A C 1
ATOM 764 O O . VAL A 1 91 ? -6.510 -3.907 -8.368 1.00 77.19 91 VAL A O 1
ATOM 767 N N . GLU A 1 92 ? -8.080 -2.719 -7.291 1.00 83.56 92 GLU A N 1
ATOM 768 C CA . GLU A 1 92 ? -7.259 -1.530 -7.068 1.00 83.56 92 GLU A CA 1
ATOM 769 C C . GLU A 1 92 ? -7.368 -1.116 -5.595 1.00 83.56 92 GLU A C 1
ATOM 771 O O . GLU A 1 92 ? -8.432 -1.238 -4.979 1.00 83.56 92 GLU A O 1
ATOM 776 N N . GLY A 1 93 ? -6.256 -0.644 -5.034 1.00 87.00 93 GLY A N 1
ATOM 777 C CA . GLY A 1 93 ? -6.131 -0.282 -3.627 1.00 87.00 93 GLY A CA 1
ATOM 778 C C . GLY A 1 93 ? -5.381 1.031 -3.438 1.00 87.00 93 GLY A C 1
ATOM 779 O O . GLY A 1 93 ? -4.514 1.391 -4.234 1.00 87.00 93 GLY A O 1
ATOM 780 N N . ILE A 1 94 ? -5.731 1.766 -2.388 1.00 88.94 94 ILE A N 1
ATOM 781 C CA . ILE A 1 94 ? -5.074 3.003 -1.974 1.00 88.94 94 ILE A CA 1
ATOM 782 C C . ILE A 1 94 ? -4.793 2.909 -0.483 1.00 88.94 94 ILE A C 1
ATOM 784 O O . ILE A 1 94 ? -5.731 2.828 0.307 1.00 88.94 94 ILE A O 1
ATOM 788 N N . VAL A 1 95 ? -3.522 2.996 -0.105 1.00 89.00 95 VAL A N 1
ATOM 789 C CA . VAL A 1 95 ? -3.105 3.112 1.294 1.00 89.00 95 VAL A CA 1
ATOM 790 C C . VAL A 1 95 ? -2.894 4.582 1.623 1.00 89.00 95 VAL A C 1
ATOM 792 O O . VAL A 1 95 ? -2.089 5.265 0.979 1.00 89.00 95 VAL A O 1
ATOM 795 N N . LEU A 1 96 ? -3.626 5.065 2.625 1.00 87.62 96 LEU A N 1
ATOM 796 C CA . LEU A 1 96 ? -3.409 6.377 3.226 1.00 87.62 96 LEU A CA 1
ATOM 797 C C . LEU A 1 96 ? -2.435 6.227 4.402 1.00 87.62 96 LEU A C 1
ATOM 799 O O . LEU A 1 96 ? -2.526 5.269 5.167 1.00 87.62 96 LEU A O 1
ATOM 803 N N . ARG A 1 97 ? -1.466 7.145 4.499 1.00 82.81 97 ARG A N 1
ATOM 804 C CA . ARG A 1 97 ? -0.319 7.060 5.420 1.00 82.81 97 ARG A CA 1
ATOM 805 C C . ARG A 1 97 ? -0.097 8.386 6.161 1.00 82.81 97 ARG A C 1
ATOM 807 O O . ARG A 1 97 ? 1.013 8.905 6.179 1.00 82.81 97 ARG A O 1
ATOM 814 N N . GLY A 1 98 ? -1.174 8.961 6.700 1.00 80.06 98 GLY A N 1
ATOM 815 C CA . GLY A 1 98 ? -1.138 10.279 7.344 1.00 80.06 98 GLY A CA 1
ATOM 816 C C . GLY A 1 98 ? -0.618 11.362 6.393 1.00 80.06 98 GLY A C 1
ATOM 817 O O . GLY A 1 98 ? -1.131 11.502 5.278 1.00 80.06 98 GLY A O 1
ATOM 818 N N . ASP A 1 99 ? 0.430 12.068 6.822 1.00 81.19 99 ASP A N 1
ATOM 819 C CA . ASP A 1 99 ? 1.086 13.139 6.058 1.00 81.19 99 ASP A CA 1
ATOM 820 C C . ASP A 1 99 ? 1.952 12.626 4.895 1.00 81.19 99 ASP A C 1
ATOM 822 O O . ASP A 1 99 ? 2.328 13.388 3.998 1.00 81.19 99 ASP A O 1
ATOM 826 N N . GLU A 1 100 ? 2.262 11.326 4.857 1.00 85.56 100 GLU A N 1
ATOM 827 C CA . GLU A 1 100 ? 2.989 10.748 3.734 1.00 85.56 100 GLU A CA 1
ATOM 828 C C . GLU A 1 100 ? 2.118 10.642 2.474 1.00 85.56 100 GLU A C 1
ATOM 830 O O . GLU A 1 100 ? 0.893 10.475 2.500 1.00 85.56 100 GLU A O 1
ATOM 835 N N . ARG A 1 101 ? 2.782 10.643 1.310 1.00 87.62 101 ARG A N 1
ATOM 836 C CA . ARG A 1 101 ? 2.102 10.437 0.025 1.00 87.62 101 ARG A CA 1
ATOM 837 C C . ARG A 1 101 ? 1.326 9.107 0.028 1.00 87.62 101 ARG A C 1
ATOM 839 O O . ARG A 1 101 ? 1.918 8.072 0.367 1.00 87.62 101 ARG A O 1
ATOM 846 N N . PRO A 1 102 ? 0.051 9.098 -0.412 1.00 89.69 102 PRO A N 1
ATOM 847 C CA . PRO A 1 102 ? -0.703 7.872 -0.619 1.00 89.69 102 PRO A CA 1
ATOM 848 C C . PRO A 1 102 ? -0.021 6.931 -1.603 1.00 89.69 102 PRO A C 1
ATOM 850 O O . PRO A 1 102 ? 0.618 7.374 -2.565 1.00 89.69 102 PRO A O 1
ATOM 853 N N . LEU A 1 103 ? -0.228 5.637 -1.379 1.00 90.62 103 LEU A N 1
ATOM 854 C CA . LEU A 1 103 ? 0.255 4.580 -2.256 1.00 90.62 103 LEU A CA 1
ATOM 855 C C . LEU A 1 103 ? -0.921 3.982 -3.009 1.00 90.62 103 LEU A C 1
ATOM 857 O O . LEU A 1 103 ? -1.868 3.502 -2.390 1.00 90.62 103 LEU A O 1
ATOM 861 N N . HIS A 1 104 ? -0.867 4.016 -4.335 1.00 90.19 104 HIS A N 1
ATOM 862 C CA . HIS A 1 104 ? -1.823 3.328 -5.196 1.00 90.19 104 HIS A CA 1
ATOM 863 C C . HIS A 1 104 ? -1.241 1.996 -5.649 1.00 90.19 104 HIS A C 1
ATOM 865 O O . HIS A 1 104 ? -0.064 1.912 -5.996 1.00 90.19 104 HIS A O 1
ATOM 871 N N . PHE A 1 105 ? -2.081 0.972 -5.655 1.00 87.19 105 PHE A N 1
ATOM 872 C CA . PHE A 1 105 ? -1.742 -0.370 -6.086 1.00 87.19 105 PHE A CA 1
ATOM 873 C C . PHE A 1 105 ? -2.778 -0.843 -7.089 1.00 87.19 105 PHE A C 1
ATOM 875 O O . PHE A 1 105 ? -3.987 -0.688 -6.877 1.00 87.19 105 PHE A O 1
ATOM 882 N N . ASP A 1 106 ? -2.305 -1.452 -8.166 1.00 81.44 106 ASP A N 1
ATOM 883 C CA . ASP A 1 106 ? -3.164 -2.014 -9.187 1.00 81.44 106 ASP A CA 1
ATOM 884 C C . ASP A 1 106 ? -3.182 -3.545 -9.153 1.00 81.44 106 ASP A C 1
ATOM 886 O O . ASP A 1 106 ? -2.476 -4.223 -8.405 1.00 81.44 106 ASP A O 1
ATOM 890 N N . THR A 1 107 ? -4.020 -4.100 -10.017 1.00 77.50 107 THR A N 1
ATOM 891 C CA . THR A 1 107 ? -4.210 -5.541 -10.145 1.00 77.50 107 THR A CA 1
ATOM 892 C C . THR A 1 107 ? -2.945 -6.272 -10.594 1.00 77.50 107 THR A C 1
ATOM 894 O O . THR A 1 107 ? -2.809 -7.461 -10.305 1.00 77.50 107 THR A O 1
ATOM 897 N N . HIS A 1 108 ? -2.032 -5.607 -11.310 1.00 77.88 108 HIS A N 1
ATOM 898 C CA . HIS A 1 108 ? -0.814 -6.242 -11.807 1.00 77.88 108 HIS A CA 1
ATOM 899 C C . HIS A 1 108 ? 0.149 -6.556 -10.667 1.00 77.88 108 HIS A C 1
ATOM 901 O O . HIS A 1 108 ? 0.720 -7.648 -10.652 1.00 77.88 108 HIS A O 1
ATOM 907 N N . LEU A 1 109 ? 0.271 -5.659 -9.686 1.00 79.06 109 LEU A N 1
ATOM 908 C CA . LEU A 1 109 ? 1.074 -5.914 -8.493 1.00 79.06 109 LEU A CA 1
ATOM 909 C C . LEU A 1 109 ? 0.560 -7.142 -7.723 1.00 79.06 109 LEU A C 1
ATOM 911 O O . LEU A 1 109 ? 1.335 -8.054 -7.433 1.00 79.06 109 LEU A O 1
ATOM 915 N N . PHE A 1 110 ? -0.750 -7.227 -7.471 1.00 74.00 110 PHE A N 1
ATOM 916 C CA . PHE A 1 110 ? -1.350 -8.341 -6.714 1.00 74.00 110 PHE A CA 1
ATOM 917 C C . PHE A 1 110 ? -1.410 -9.661 -7.478 1.00 74.00 110 PHE A C 1
ATOM 919 O O . PHE A 1 110 ? -1.464 -10.724 -6.870 1.00 74.00 110 PHE A O 1
ATOM 926 N N . GLY A 1 111 ? -1.387 -9.614 -8.811 1.00 69.44 111 GLY A N 1
ATOM 927 C CA . GLY A 1 111 ? -1.236 -10.819 -9.622 1.00 69.44 111 GLY A CA 1
ATOM 928 C C . GLY A 1 111 ? 0.147 -11.461 -9.484 1.00 69.44 111 GLY A C 1
ATOM 929 O O . GLY A 1 111 ? 0.281 -12.659 -9.715 1.00 69.44 111 GLY A O 1
ATOM 930 N N . ARG A 1 112 ? 1.171 -10.680 -9.118 1.00 71.62 112 ARG A N 1
ATOM 931 C CA . ARG A 1 112 ? 2.547 -11.165 -8.934 1.00 71.62 112 ARG A CA 1
ATOM 932 C C . ARG A 1 112 ? 2.864 -11.514 -7.483 1.00 71.62 112 ARG A C 1
ATOM 934 O O . ARG A 1 112 ? 3.627 -12.445 -7.238 1.00 71.62 112 ARG A O 1
ATOM 941 N N . TYR A 1 113 ? 2.265 -10.806 -6.531 1.00 68.50 113 TYR A N 1
ATOM 942 C CA . TYR A 1 113 ? 2.393 -11.127 -5.115 1.00 68.50 113 TYR A CA 1
ATOM 943 C C . TYR A 1 113 ? 1.537 -12.354 -4.755 1.00 68.50 113 TYR A C 1
ATOM 945 O O . TYR A 1 113 ? 0.310 -12.295 -4.800 1.00 68.50 113 TYR A O 1
ATOM 953 N N . GLY A 1 114 ? 2.186 -13.478 -4.434 1.00 59.12 114 GLY A N 1
ATOM 954 C CA . GLY A 1 114 ? 1.517 -14.763 -4.163 1.00 59.12 114 GLY A CA 1
ATOM 955 C C . GLY A 1 114 ? 1.867 -15.914 -5.120 1.00 59.12 114 GLY A C 1
ATOM 956 O O . GLY A 1 114 ? 1.254 -16.974 -5.019 1.00 59.12 114 GLY A O 1
ATOM 957 N N . LYS A 1 115 ? 2.890 -15.730 -5.976 1.00 54.38 115 LYS A N 1
ATOM 958 C CA . LYS A 1 115 ? 3.503 -16.709 -6.907 1.00 54.38 115 LYS A CA 1
ATOM 959 C C . LYS A 1 115 ? 2.632 -17.123 -8.102 1.00 54.38 115 LYS A C 1
ATOM 961 O O . LYS A 1 115 ? 1.419 -16.958 -8.115 1.00 54.38 115 LYS A O 1
ATOM 966 N N . ARG A 1 116 ? 3.282 -17.720 -9.116 1.00 51.22 116 ARG A N 1
ATOM 967 C CA . ARG A 1 116 ? 2.708 -18.692 -10.070 1.00 51.22 116 ARG A CA 1
ATOM 968 C C . ARG A 1 116 ? 1.460 -19.397 -9.487 1.00 51.22 116 ARG A C 1
ATOM 970 O O . ARG A 1 116 ? 1.618 -20.377 -8.779 1.00 51.22 116 ARG A O 1
ATOM 977 N N . HIS A 1 117 ? 0.265 -18.879 -9.791 1.00 44.81 117 HIS A N 1
ATOM 978 C CA . HIS A 1 117 ? -1.041 -19.527 -10.023 1.00 44.81 117 HIS A CA 1
ATOM 979 C C . HIS A 1 117 ? -1.557 -20.709 -9.162 1.00 44.81 117 HIS A C 1
ATOM 981 O O . HIS A 1 117 ? -2.687 -21.125 -9.402 1.00 44.81 117 HIS A O 1
ATOM 987 N N . LEU A 1 118 ? -0.829 -21.279 -8.199 1.00 46.28 118 LEU A N 1
ATOM 988 C CA . LEU A 1 118 ? -1.098 -22.665 -7.799 1.00 46.28 118 LEU A CA 1
ATOM 989 C C . LEU A 1 118 ? -1.966 -22.895 -6.567 1.00 46.28 118 LEU A C 1
ATOM 991 O O . LEU A 1 118 ? -2.351 -24.042 -6.380 1.00 46.28 118 LEU A O 1
ATOM 995 N N . LEU A 1 119 ? -2.348 -21.898 -5.758 1.00 44.88 119 LEU A N 1
ATOM 996 C CA . LEU A 1 119 ? -3.116 -22.228 -4.540 1.00 44.88 119 LEU A CA 1
ATOM 997 C C . LEU A 1 119 ? -4.261 -21.295 -4.119 1.00 44.88 119 LEU A C 1
ATOM 999 O O . LEU A 1 119 ? -5.013 -21.695 -3.235 1.00 44.88 119 LEU A O 1
ATOM 1003 N N . LEU A 1 120 ? -4.482 -20.113 -4.714 1.00 45.28 120 LEU A N 1
ATOM 1004 C CA . LEU A 1 120 ? -5.525 -19.204 -4.206 1.00 45.28 120 LEU A CA 1
ATOM 1005 C C . LEU A 1 120 ? -6.404 -18.586 -5.297 1.00 45.28 120 LEU A C 1
ATOM 1007 O O . LEU A 1 120 ? -5.978 -17.820 -6.160 1.00 45.28 120 LEU A O 1
ATOM 1011 N N . ARG A 1 121 ? -7.685 -18.945 -5.202 1.00 56.41 121 ARG A N 1
ATOM 1012 C CA . ARG A 1 121 ? -8.827 -18.257 -5.793 1.00 56.41 121 ARG A CA 1
ATOM 1013 C C . ARG A 1 121 ? -8.839 -16.802 -5.278 1.00 56.41 121 ARG A C 1
ATOM 1015 O O . ARG A 1 121 ? -8.710 -16.579 -4.082 1.00 56.41 121 ARG A O 1
ATOM 1022 N N . ASP A 1 122 ? -9.060 -15.857 -6.191 1.00 69.25 122 ASP A N 1
ATOM 1023 C CA . ASP A 1 122 ? -9.311 -14.419 -5.965 1.00 69.25 122 ASP A CA 1
ATOM 1024 C C . ASP A 1 122 ? -8.099 -13.509 -5.633 1.00 69.25 122 ASP A C 1
ATOM 1026 O O . ASP A 1 122 ? -7.417 -13.635 -4.618 1.00 69.25 122 ASP A O 1
ATOM 1030 N N . LYS A 1 123 ? -7.884 -12.495 -6.488 1.00 72.62 123 LYS A N 1
ATOM 1031 C CA . LYS A 1 123 ? -6.864 -11.439 -6.332 1.00 72.62 123 LYS A CA 1
ATOM 1032 C C . LYS A 1 123 ? -7.110 -10.585 -5.088 1.00 72.62 123 LYS A C 1
ATOM 1034 O O . LYS A 1 123 ? -6.171 -9.996 -4.557 1.00 72.62 123 LYS A O 1
ATOM 1039 N N . LEU A 1 124 ? -8.363 -10.505 -4.637 1.00 73.00 124 LEU A N 1
ATOM 1040 C CA . LEU A 1 124 ? -8.724 -9.834 -3.396 1.00 73.00 124 LEU A CA 1
ATOM 1041 C C . LEU A 1 124 ? -8.125 -10.551 -2.180 1.00 73.00 124 LEU A C 1
ATOM 1043 O O . LEU A 1 124 ? -7.604 -9.898 -1.285 1.00 73.00 124 LEU A O 1
ATOM 1047 N N . THR A 1 125 ? -8.112 -11.882 -2.160 1.00 75.06 125 THR A N 1
ATOM 1048 C CA . THR A 1 125 ? -7.499 -12.633 -1.058 1.00 75.06 125 THR A CA 1
ATOM 1049 C C . THR A 1 125 ? -5.990 -12.393 -0.997 1.00 75.06 125 THR A C 1
ATOM 1051 O O . THR A 1 125 ? -5.453 -12.173 0.088 1.00 75.06 125 THR A O 1
ATOM 1054 N N . ASN A 1 126 ? -5.310 -12.325 -2.148 1.00 75.31 126 ASN A N 1
ATOM 1055 C CA . ASN A 1 126 ? -3.883 -11.979 -2.206 1.00 75.31 126 ASN A CA 1
ATOM 1056 C C . ASN A 1 126 ? -3.609 -10.543 -1.742 1.00 75.31 126 ASN A C 1
ATOM 1058 O O . ASN A 1 126 ? -2.642 -10.313 -1.021 1.00 75.31 126 ASN A O 1
ATOM 1062 N N . LEU A 1 127 ? -4.470 -9.586 -2.113 1.00 77.19 127 LEU A N 1
ATOM 1063 C CA . LEU A 1 127 ? -4.436 -8.220 -1.585 1.00 77.19 127 LEU A CA 1
ATOM 1064 C C . LEU A 1 127 ? -4.512 -8.237 -0.051 1.00 77.19 127 LEU A C 1
ATOM 1066 O O . LEU A 1 127 ? -3.671 -7.646 0.624 1.00 77.19 127 LEU A O 1
ATOM 1070 N N . LEU A 1 128 ? -5.521 -8.910 0.503 1.00 75.75 128 LEU A N 1
ATOM 1071 C CA . LEU A 1 128 ? -5.733 -8.972 1.947 1.00 75.75 128 LEU A CA 1
ATOM 1072 C C . LEU A 1 128 ? -4.545 -9.634 2.655 1.00 75.75 128 LEU A C 1
ATOM 1074 O O . LEU A 1 128 ? -4.111 -9.139 3.691 1.00 75.75 128 LEU A O 1
ATOM 1078 N N . ALA A 1 129 ? -3.991 -10.711 2.093 1.00 76.94 129 ALA A N 1
ATOM 1079 C CA . ALA A 1 129 ? -2.802 -11.374 2.623 1.00 76.94 129 ALA A CA 1
ATOM 1080 C C . ALA A 1 129 ? -1.567 -10.458 2.594 1.00 76.94 129 ALA A C 1
ATOM 1082 O O . ALA A 1 129 ? -0.898 -10.327 3.618 1.00 76.94 129 ALA A O 1
ATOM 1083 N N . PHE A 1 130 ? -1.324 -9.764 1.472 1.00 78.62 130 PHE A N 1
ATOM 1084 C CA . PHE A 1 130 ? -0.240 -8.785 1.334 1.00 78.62 130 PHE A CA 1
ATOM 1085 C C . PHE A 1 130 ? -0.282 -7.757 2.454 1.00 78.62 130 PHE A C 1
ATOM 1087 O O . PHE A 1 130 ? 0.683 -7.592 3.189 1.00 78.62 130 PHE A O 1
ATOM 1094 N N . PHE A 1 131 ? -1.414 -7.078 2.623 1.00 76.25 131 PHE A N 1
ATOM 1095 C CA . PHE A 1 131 ? -1.506 -5.982 3.586 1.00 76.25 131 PHE A CA 1
ATOM 1096 C C . PHE A 1 131 ? -1.617 -6.453 5.033 1.00 76.25 131 PHE A C 1
ATOM 1098 O O . PHE A 1 131 ? -1.241 -5.712 5.936 1.00 76.25 131 PHE A O 1
ATOM 1105 N N . LYS A 1 132 ? -2.059 -7.691 5.276 1.00 73.88 132 LYS A N 1
ATOM 1106 C CA . LYS A 1 132 ? -1.930 -8.324 6.595 1.00 73.88 132 LYS A CA 1
ATOM 1107 C C . LYS A 1 132 ? -0.470 -8.555 6.986 1.00 73.88 132 LYS A C 1
ATOM 1109 O O . LYS A 1 132 ? -0.166 -8.529 8.167 1.00 73.88 132 LYS A O 1
ATOM 1114 N N . GLN A 1 133 ? 0.424 -8.791 6.032 1.00 75.81 133 GLN A N 1
ATOM 1115 C CA . GLN A 1 133 ? 1.849 -9.024 6.303 1.00 75.81 133 GLN A CA 1
ATOM 1116 C C . GLN A 1 133 ? 2.677 -7.737 6.196 1.00 75.81 133 GLN A C 1
ATOM 1118 O O . GLN A 1 133 ? 3.667 -7.560 6.901 1.00 75.81 133 GLN A O 1
ATOM 1123 N N . HIS A 1 134 ? 2.253 -6.822 5.325 1.00 77.12 134 HIS A N 1
ATOM 1124 C CA . HIS A 1 134 ? 2.965 -5.607 4.939 1.00 77.12 134 HIS A CA 1
ATOM 1125 C C . HIS A 1 134 ? 2.065 -4.368 5.023 1.00 77.12 134 HIS A C 1
ATOM 1127 O O . HIS A 1 134 ? 2.061 -3.500 4.145 1.00 77.12 134 HIS A O 1
ATOM 1133 N N . HIS A 1 135 ? 1.338 -4.239 6.132 1.00 67.25 135 HIS A N 1
ATOM 1134 C CA . HIS A 1 135 ? 1.069 -2.921 6.712 1.00 67.25 135 HIS A CA 1
ATOM 1135 C C . HIS A 1 135 ? 2.410 -2.199 6.911 1.00 67.25 135 HIS A C 1
ATOM 1137 O O . HIS A 1 135 ? 3.442 -2.817 6.785 1.00 67.25 135 HIS A O 1
ATOM 1143 N N . ALA A 1 136 ? 2.513 -0.916 7.192 1.00 70.88 136 ALA A N 1
ATOM 1144 C CA . ALA A 1 136 ? 3.820 -0.241 7.284 1.00 70.88 136 ALA A CA 1
ATOM 1145 C C . ALA A 1 136 ? 4.751 -0.434 6.054 1.00 70.88 136 ALA A C 1
ATOM 1147 O O . ALA A 1 136 ? 5.972 -0.423 6.200 1.00 70.88 136 ALA A O 1
ATOM 1148 N N . MET A 1 137 ? 4.204 -0.587 4.835 1.00 74.19 137 MET A N 1
ATOM 1149 C CA . MET A 1 137 ? 5.017 -0.801 3.628 1.00 74.19 137 MET A CA 1
ATOM 1150 C C . MET A 1 137 ? 5.968 0.388 3.372 1.00 74.19 137 MET A C 1
ATOM 1152 O O . MET A 1 137 ? 5.496 1.489 3.053 1.00 74.19 137 MET A O 1
ATOM 1156 N N . PRO A 1 138 ? 7.298 0.198 3.456 1.00 74.94 138 PRO A N 1
ATOM 1157 C CA . PRO A 1 138 ? 8.239 1.288 3.275 1.00 74.94 138 PRO A CA 1
ATOM 1158 C C . PRO A 1 138 ? 8.646 1.397 1.808 1.00 74.94 138 PRO A C 1
ATOM 1160 O O . PRO A 1 138 ? 9.159 0.448 1.216 1.00 74.94 138 PRO A O 1
ATOM 1163 N N . LEU A 1 139 ? 8.456 2.583 1.233 1.00 87.38 139 LEU A N 1
ATOM 1164 C CA . LEU A 1 139 ? 9.023 2.957 -0.060 1.00 87.38 139 LEU A CA 1
ATOM 1165 C C . LEU A 1 139 ? 10.115 4.007 0.143 1.00 87.38 139 LEU A C 1
ATOM 1167 O O . LEU A 1 139 ? 9.947 4.968 0.896 1.00 87.38 139 LEU A O 1
ATOM 1171 N N . ARG A 1 140 ? 11.224 3.847 -0.574 1.00 88.06 140 ARG A N 1
ATOM 1172 C CA . ARG A 1 140 ? 12.343 4.789 -0.623 1.00 88.06 140 ARG A CA 1
ATOM 1173 C C . ARG A 1 140 ? 12.544 5.287 -2.045 1.00 88.06 140 ARG A C 1
ATOM 1175 O O . ARG A 1 140 ? 12.398 4.532 -3.005 1.00 88.06 140 ARG A O 1
ATOM 1182 N N . GLY A 1 141 ? 12.873 6.570 -2.178 1.00 88.44 141 GLY A N 1
ATOM 1183 C CA . GLY A 1 141 ? 13.301 7.131 -3.455 1.00 88.44 141 GLY A CA 1
ATOM 1184 C C . GLY A 1 141 ? 14.623 6.497 -3.877 1.00 88.44 141 GLY A C 1
ATOM 1185 O O . GLY A 1 141 ? 15.553 6.409 -3.083 1.00 88.44 141 GLY A O 1
ATOM 1186 N N . THR A 1 142 ? 14.711 6.046 -5.124 1.00 87.25 142 THR A N 1
ATOM 1187 C CA . THR A 1 142 ? 15.913 5.358 -5.632 1.00 87.25 142 THR A 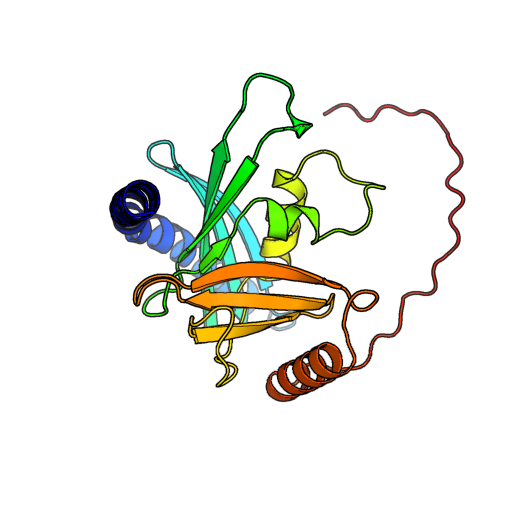CA 1
ATOM 1188 C C . THR A 1 142 ? 16.968 6.315 -6.191 1.00 87.25 142 THR A C 1
ATOM 1190 O O . THR A 1 142 ? 18.051 5.874 -6.566 1.00 87.25 142 THR A O 1
ATOM 1193 N N . GLY A 1 143 ? 16.642 7.608 -6.313 1.00 85.94 143 GLY A N 1
ATOM 1194 C CA . GLY A 1 143 ? 17.458 8.601 -7.023 1.00 85.94 143 GLY A CA 1
ATOM 1195 C C . GLY A 1 143 ? 17.466 8.432 -8.549 1.00 85.94 143 GLY A C 1
ATOM 1196 O O . GLY A 1 143 ? 18.109 9.211 -9.243 1.00 85.94 143 GLY A O 1
ATOM 1197 N N . LYS A 1 144 ? 16.755 7.431 -9.086 1.00 88.25 144 LYS A N 1
ATOM 1198 C CA . LYS A 1 144 ? 16.664 7.141 -10.521 1.00 88.25 144 LYS A CA 1
ATOM 1199 C C . LYS A 1 144 ? 15.319 7.583 -11.095 1.00 88.25 144 LYS A C 1
ATOM 1201 O O . LYS A 1 144 ? 14.341 7.784 -10.370 1.00 88.25 144 LYS A O 1
ATOM 1206 N N . LEU A 1 145 ? 15.266 7.661 -12.423 1.00 89.12 145 LEU A N 1
ATOM 1207 C CA . LEU A 1 145 ? 14.027 7.814 -13.179 1.00 89.12 145 LEU A CA 1
ATOM 1208 C C . LEU A 1 145 ? 13.633 6.481 -13.826 1.00 89.12 145 LEU A C 1
ATOM 1210 O O . LEU A 1 145 ? 14.478 5.770 -14.367 1.00 89.12 145 LEU A O 1
ATOM 1214 N N . HIS A 1 146 ? 12.341 6.161 -13.817 1.00 84.06 146 HIS A N 1
ATOM 1215 C CA . HIS A 1 146 ? 11.752 5.072 -14.590 1.00 84.06 146 HIS A CA 1
ATOM 1216 C C . HIS A 1 146 ? 10.757 5.663 -15.586 1.00 84.06 146 HIS A C 1
ATOM 1218 O O . HIS A 1 146 ? 9.762 6.264 -15.185 1.00 84.06 146 HIS A O 1
ATOM 1224 N N . LYS A 1 147 ? 11.035 5.519 -16.889 1.00 85.44 147 LYS A N 1
ATOM 1225 C CA . LYS A 1 147 ? 10.245 6.143 -17.971 1.00 85.44 147 LYS A CA 1
ATOM 1226 C C . LYS A 1 147 ? 10.061 7.660 -17.772 1.00 85.44 147 LYS A C 1
ATOM 1228 O O . LYS A 1 147 ? 8.975 8.188 -17.971 1.00 85.44 147 LYS A O 1
ATOM 1233 N N . GLY A 1 148 ? 11.120 8.340 -17.326 1.00 86.56 148 GLY A N 1
ATOM 1234 C CA . GLY A 1 148 ? 11.111 9.784 -17.055 1.00 86.56 148 GLY A CA 1
ATOM 1235 C C . GLY A 1 148 ? 10.443 10.201 -15.738 1.00 86.56 148 GLY A C 1
ATOM 1236 O O . GLY A 1 148 ? 10.429 11.386 -15.430 1.00 86.56 148 GLY A O 1
ATOM 1237 N N . LEU A 1 149 ? 9.925 9.261 -14.940 1.00 89.81 149 LEU A N 1
ATOM 1238 C CA . LEU A 1 149 ? 9.260 9.548 -13.666 1.00 89.81 149 LEU A CA 1
ATOM 1239 C C . LEU A 1 149 ? 10.154 9.195 -12.470 1.00 89.81 149 LEU A C 1
ATOM 1241 O O . LEU A 1 149 ? 10.861 8.186 -12.542 1.00 89.81 149 LEU A O 1
ATOM 1245 N N . PRO A 1 150 ? 10.102 9.945 -11.352 1.00 92.81 150 PRO A N 1
ATOM 1246 C CA . PRO A 1 150 ? 10.825 9.588 -10.134 1.00 92.81 150 PRO A CA 1
ATOM 1247 C C . PRO A 1 150 ? 10.493 8.166 -9.679 1.00 92.81 150 PRO A C 1
ATOM 1249 O O . PRO A 1 150 ? 9.321 7.820 -9.496 1.00 92.81 150 PRO A O 1
ATOM 1252 N N . ALA A 1 151 ? 11.529 7.342 -9.511 1.00 93.00 151 ALA A N 1
ATOM 1253 C CA . ALA A 1 151 ? 11.388 5.935 -9.168 1.00 93.00 151 ALA A CA 1
ATOM 1254 C C . ALA A 1 151 ? 11.573 5.688 -7.666 1.00 93.00 151 ALA A C 1
ATOM 1256 O O . ALA A 1 151 ? 12.510 6.181 -7.028 1.00 93.00 151 ALA A O 1
ATOM 1257 N N . PHE A 1 152 ? 10.701 4.847 -7.128 1.00 93.94 152 PHE A N 1
ATOM 1258 C CA . PHE A 1 152 ? 10.669 4.409 -5.741 1.00 93.94 152 PHE A CA 1
ATOM 1259 C C . PHE A 1 152 ? 10.796 2.887 -5.682 1.00 93.94 152 PHE A C 1
ATOM 1261 O O . PHE A 1 152 ? 10.402 2.182 -6.615 1.00 93.94 152 PHE A O 1
ATOM 1268 N N . ALA A 1 153 ? 11.326 2.380 -4.574 1.00 92.88 153 ALA A N 1
ATOM 1269 C CA . ALA A 1 153 ? 11.398 0.953 -4.313 1.00 92.88 153 ALA A CA 1
ATOM 1270 C C . ALA A 1 153 ? 11.112 0.636 -2.845 1.00 92.88 153 ALA A C 1
ATOM 1272 O O . ALA A 1 153 ? 11.447 1.423 -1.961 1.00 92.88 153 ALA A O 1
ATOM 1273 N N . GLY A 1 154 ? 10.501 -0.517 -2.595 1.00 90.81 154 GLY A N 1
ATOM 1274 C CA . GLY A 1 154 ? 10.295 -1.064 -1.257 1.00 90.81 154 GLY A CA 1
ATOM 1275 C C . GLY A 1 154 ? 10.729 -2.514 -1.199 1.00 90.81 154 GLY A C 1
ATOM 1276 O O . GLY A 1 154 ? 10.514 -3.251 -2.156 1.00 90.81 154 GLY A O 1
ATOM 1277 N N . ALA A 1 155 ? 11.333 -2.921 -0.088 1.00 89.00 155 ALA A N 1
ATOM 1278 C CA . ALA A 1 155 ? 11.746 -4.300 0.138 1.00 89.00 155 ALA A CA 1
ATOM 1279 C C . ALA A 1 155 ? 10.896 -4.938 1.238 1.00 89.00 155 ALA A C 1
ATOM 1281 O O . ALA A 1 155 ? 10.722 -4.362 2.319 1.00 89.00 155 ALA A O 1
ATOM 1282 N N . VAL A 1 156 ? 10.387 -6.128 0.940 1.00 84.88 156 VAL A N 1
ATOM 1283 C CA . VAL A 1 156 ? 9.732 -7.046 1.876 1.00 84.88 156 VAL A CA 1
ATOM 1284 C C . VAL A 1 156 ? 10.461 -8.388 1.844 1.00 84.88 156 VAL A C 1
ATOM 1286 O O . VAL A 1 156 ? 11.279 -8.621 0.954 1.00 84.88 156 VAL A O 1
ATOM 1289 N N . GLN A 1 157 ? 10.201 -9.272 2.805 1.00 82.06 157 GLN A N 1
ATOM 1290 C CA . GLN A 1 157 ? 10.928 -10.539 2.919 1.00 82.06 157 GLN A CA 1
ATOM 1291 C C . GLN A 1 157 ? 10.801 -11.403 1.653 1.00 82.06 157 GLN A C 1
ATOM 1293 O O . GLN A 1 157 ? 11.732 -12.110 1.285 1.00 82.06 157 GLN A O 1
ATOM 1298 N N . GLU A 1 158 ? 9.672 -11.309 0.964 1.00 81.88 158 GLU A N 1
ATOM 1299 C CA . GLU A 1 158 ? 9.292 -12.083 -0.209 1.00 81.88 158 GLU A CA 1
ATOM 1300 C C . GLU A 1 158 ? 9.830 -11.490 -1.515 1.00 81.88 158 GLU A C 1
ATOM 1302 O O . GLU A 1 158 ? 9.862 -12.187 -2.532 1.00 81.88 158 GLU A O 1
ATOM 1307 N N . GLY A 1 159 ? 10.216 -10.209 -1.520 1.00 88.00 159 GLY A N 1
ATOM 1308 C CA . GLY A 1 159 ? 10.663 -9.566 -2.744 1.00 88.00 159 GLY A CA 1
ATOM 1309 C C . GLY A 1 159 ? 10.751 -8.039 -2.732 1.00 88.00 159 GLY A C 1
ATOM 1310 O O . GLY A 1 159 ? 10.775 -7.374 -1.695 1.00 88.00 159 GLY A O 1
ATOM 1311 N N . LEU A 1 160 ? 10.815 -7.479 -3.938 1.00 90.19 160 LEU A N 1
ATOM 1312 C CA . LEU A 1 160 ? 11.030 -6.066 -4.224 1.00 90.19 160 LEU A CA 1
ATOM 1313 C C . LEU A 1 160 ? 9.799 -5.478 -4.915 1.00 90.19 160 LEU A C 1
ATOM 1315 O O . LEU A 1 160 ? 9.248 -6.041 -5.859 1.00 90.19 160 LEU A O 1
ATOM 1319 N N . ILE A 1 161 ? 9.386 -4.304 -4.463 1.00 91.38 161 ILE A N 1
ATOM 1320 C CA . ILE A 1 161 ? 8.273 -3.538 -5.011 1.00 91.38 161 ILE A CA 1
ATOM 1321 C C . ILE A 1 161 ? 8.851 -2.344 -5.748 1.00 91.38 161 ILE A C 1
ATOM 1323 O O . ILE A 1 161 ? 9.580 -1.550 -5.157 1.00 91.38 161 ILE A O 1
ATOM 1327 N N . HIS A 1 162 ? 8.483 -2.180 -7.014 1.00 91.69 162 HIS A N 1
ATOM 1328 C CA . HIS A 1 162 ? 8.811 -0.989 -7.788 1.00 91.69 162 HIS A CA 1
ATOM 1329 C C . HIS A 1 162 ? 7.623 -0.049 -7.865 1.00 91.69 162 HIS A C 1
ATOM 1331 O O . HIS A 1 162 ? 6.494 -0.452 -8.163 1.00 91.69 162 HIS A O 1
ATOM 1337 N N . ALA A 1 163 ? 7.901 1.234 -7.689 1.00 92.56 163 ALA A N 1
ATOM 1338 C CA . ALA A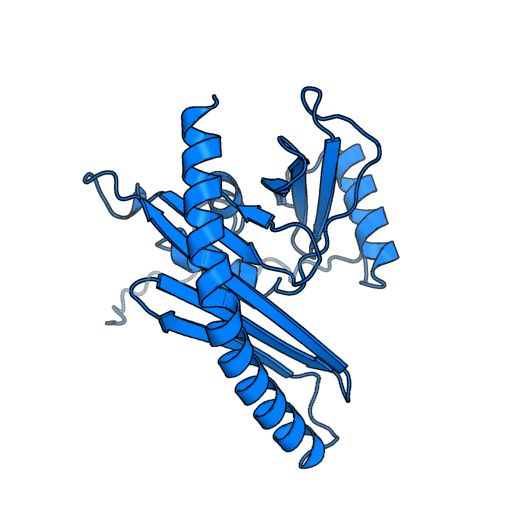 1 163 ? 6.904 2.276 -7.759 1.00 92.56 163 ALA A CA 1
ATOM 1339 C C . ALA A 1 163 ? 7.419 3.504 -8.516 1.00 92.56 163 ALA A C 1
ATOM 1341 O O . ALA A 1 163 ? 8.622 3.723 -8.657 1.00 92.56 163 ALA A O 1
ATOM 1342 N N . VAL A 1 164 ? 6.487 4.311 -9.009 1.00 92.81 164 VAL A N 1
ATOM 1343 C CA . VAL A 1 164 ? 6.772 5.564 -9.715 1.00 92.81 164 VAL A CA 1
ATOM 1344 C C . VAL A 1 164 ? 5.893 6.685 -9.187 1.00 92.81 164 VAL A C 1
ATOM 1346 O O . VAL A 1 164 ? 4.812 6.441 -8.651 1.00 92.81 164 VAL A O 1
ATOM 1349 N N . LEU A 1 165 ? 6.342 7.921 -9.365 1.00 90.81 165 LEU A N 1
ATOM 1350 C CA . LEU A 1 165 ? 5.585 9.123 -9.030 1.00 90.81 165 LEU A CA 1
ATOM 1351 C C . LEU A 1 165 ? 5.144 9.826 -10.328 1.00 90.81 165 LEU A C 1
ATOM 1353 O O . LEU A 1 165 ? 5.877 10.670 -10.834 1.00 90.81 165 LEU A O 1
ATOM 1357 N N . PRO A 1 166 ? 3.979 9.468 -10.908 1.00 82.50 166 PRO A N 1
ATOM 1358 C CA . PRO A 1 166 ? 3.497 10.072 -12.154 1.00 82.50 166 PRO A CA 1
ATOM 1359 C C . PRO A 1 166 ? 3.004 11.513 -11.969 1.00 82.50 166 PRO A C 1
ATOM 1361 O O . PRO A 1 166 ? 2.957 12.280 -12.922 1.00 82.50 166 PRO A O 1
ATOM 1364 N N . SER A 1 167 ? 2.616 11.869 -10.745 1.00 76.25 167 SER A N 1
ATOM 1365 C CA . SER A 1 167 ? 2.241 13.218 -10.323 1.00 76.25 167 SER A CA 1
ATOM 1366 C C . SER A 1 167 ? 2.753 13.439 -8.906 1.00 76.25 167 SER A C 1
ATOM 1368 O O . SER A 1 167 ? 2.951 12.470 -8.178 1.00 76.25 167 SER A O 1
ATOM 1370 N N . GLU A 1 168 ? 2.890 14.685 -8.461 1.00 73.31 168 GLU A N 1
ATOM 1371 C CA . GLU A 1 168 ? 3.457 15.018 -7.141 1.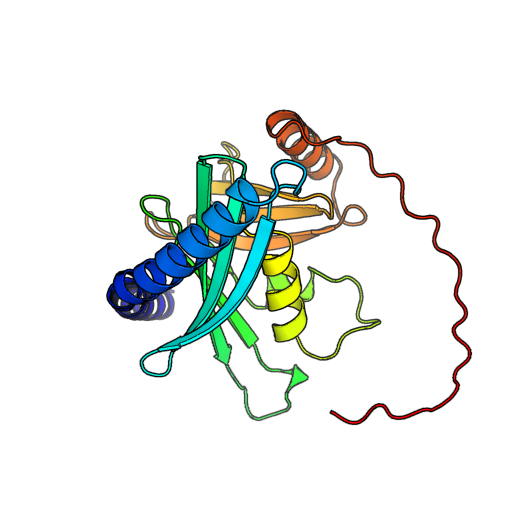00 73.31 168 GLU A CA 1
ATOM 1372 C C . GLU A 1 168 ? 2.680 14.451 -5.934 1.00 73.31 168 GLU A C 1
ATOM 1374 O O . GLU A 1 168 ? 3.153 14.507 -4.795 1.00 73.31 168 GLU A O 1
ATOM 1379 N N . ARG A 1 169 ? 1.483 13.894 -6.164 1.00 82.75 169 ARG A N 1
ATOM 1380 C CA . ARG A 1 169 ? 0.500 13.595 -5.119 1.00 82.75 169 ARG A CA 1
ATOM 1381 C C . ARG A 1 169 ? 0.393 12.121 -4.730 1.00 82.75 169 ARG A C 1
ATOM 1383 O O . ARG A 1 169 ? -0.042 11.858 -3.614 1.00 82.75 169 ARG A O 1
ATOM 1390 N N . ILE A 1 170 ? 0.711 11.169 -5.613 1.00 88.38 170 ILE A N 1
ATOM 1391 C CA . ILE A 1 170 ? 0.446 9.733 -5.381 1.00 88.38 170 ILE A CA 1
ATOM 1392 C C . ILE A 1 170 ? 1.589 8.891 -5.935 1.00 88.38 170 ILE A C 1
ATOM 1394 O O . ILE A 1 170 ? 1.908 8.986 -7.119 1.00 88.38 170 ILE A O 1
ATOM 1398 N N . ILE A 1 171 ? 2.145 8.012 -5.105 1.00 91.88 171 ILE A N 1
ATOM 1399 C CA . ILE A 1 171 ? 3.125 7.019 -5.547 1.00 91.88 171 ILE A CA 1
ATOM 1400 C C . ILE A 1 171 ? 2.361 5.787 -6.042 1.00 91.88 171 ILE A C 1
ATOM 1402 O O . ILE A 1 171 ? 1.540 5.223 -5.323 1.00 91.88 171 ILE A O 1
ATOM 1406 N N . THR A 1 172 ? 2.609 5.375 -7.282 1.00 91.06 172 THR A N 1
ATOM 1407 C CA . THR A 1 172 ? 1.962 4.214 -7.908 1.00 91.06 172 THR A CA 1
ATOM 1408 C C . THR A 1 172 ? 2.893 3.014 -7.842 1.00 91.06 172 THR A C 1
ATOM 1410 O O . THR A 1 172 ? 3.962 3.034 -8.449 1.00 91.06 172 THR A O 1
ATOM 1413 N N . CYS A 1 173 ? 2.494 1.970 -7.122 1.00 90.31 173 CYS A N 1
ATOM 1414 C CA . CYS A 1 173 ? 3.215 0.708 -7.029 1.00 90.31 173 CYS A CA 1
ATOM 1415 C C . CYS A 1 173 ? 2.898 -0.134 -8.268 1.00 90.31 173 CYS A C 1
ATOM 1417 O O . CYS A 1 173 ? 1.776 -0.593 -8.456 1.00 90.31 173 CYS A O 1
ATOM 1419 N N . THR A 1 174 ? 3.893 -0.276 -9.137 1.00 86.69 174 THR A N 1
ATOM 1420 C CA . THR A 1 174 ? 3.730 -0.772 -10.512 1.00 86.69 174 THR A CA 1
ATOM 1421 C C . THR A 1 174 ? 3.943 -2.271 -10.653 1.00 86.69 174 THR A C 1
ATOM 1423 O O . THR A 1 174 ? 3.325 -2.901 -11.505 1.00 86.69 174 THR A O 1
ATOM 1426 N N . THR A 1 175 ? 4.839 -2.857 -9.858 1.00 87.12 175 THR A N 1
ATOM 1427 C CA . THR A 1 175 ? 5.129 -4.289 -9.930 1.00 87.12 175 THR A CA 1
ATOM 1428 C C . THR A 1 175 ? 5.755 -4.785 -8.638 1.00 87.12 175 THR A C 1
ATOM 1430 O O . THR A 1 175 ? 6.452 -4.047 -7.942 1.00 87.12 175 THR A O 1
ATOM 1433 N N . PHE A 1 176 ? 5.531 -6.066 -8.371 1.00 87.31 176 PHE A N 1
ATOM 1434 C CA . PHE A 1 176 ? 6.270 -6.861 -7.403 1.00 87.31 176 PHE A CA 1
ATOM 1435 C C . PHE A 1 176 ? 7.179 -7.838 -8.159 1.00 87.31 176 PHE A C 1
ATOM 1437 O O . PHE A 1 176 ? 6.768 -8.398 -9.183 1.00 87.31 176 PHE A O 1
ATOM 1444 N N . LEU A 1 177 ? 8.407 -8.005 -7.680 1.00 87.62 177 LEU A N 1
ATOM 1445 C CA . LEU A 1 177 ? 9.382 -8.986 -8.144 1.00 87.62 177 LEU A CA 1
ATOM 1446 C C . LEU A 1 177 ? 9.729 -9.882 -6.961 1.00 87.62 177 LEU A C 1
ATOM 1448 O O . LEU A 1 177 ? 10.214 -9.389 -5.944 1.00 87.62 177 LEU A O 1
ATOM 1452 N N . ASP A 1 178 ? 9.471 -11.179 -7.087 1.00 86.62 178 ASP A N 1
ATOM 1453 C CA . ASP A 1 178 ? 9.986 -12.154 -6.130 1.00 86.62 178 ASP A CA 1
ATOM 1454 C C . ASP A 1 178 ? 11.498 -12.362 -6.328 1.00 86.62 178 ASP A C 1
ATOM 1456 O O . ASP A 1 178 ? 12.097 -11.885 -7.295 1.00 86.62 178 ASP A O 1
ATOM 1460 N N . HIS A 1 179 ? 12.115 -13.093 -5.404 1.00 84.69 179 HIS A N 1
ATOM 1461 C CA . HIS A 1 179 ? 13.553 -13.387 -5.421 1.00 84.69 179 HIS A CA 1
ATOM 1462 C C . HIS A 1 179 ? 14.067 -14.071 -6.686 1.00 84.69 179 HIS A C 1
ATOM 1464 O O . HIS A 1 179 ? 15.245 -13.894 -7.011 1.00 84.69 179 HIS A O 1
ATOM 1470 N N . ASP A 1 180 ? 13.210 -14.833 -7.367 1.00 84.44 180 ASP A N 1
ATOM 1471 C CA . ASP A 1 180 ? 13.555 -15.617 -8.556 1.00 84.44 180 ASP A CA 1
ATOM 1472 C C . ASP A 1 180 ? 13.537 -14.752 -9.825 1.00 84.44 180 ASP A C 1
ATOM 1474 O O . ASP A 1 180 ? 14.222 -15.053 -10.800 1.00 84.44 180 ASP A O 1
ATOM 1478 N N . ASN A 1 181 ? 12.765 -13.662 -9.815 1.00 85.62 181 ASN A N 1
ATOM 1479 C CA . ASN A 1 181 ? 12.604 -12.749 -10.946 1.00 85.62 181 ASN A CA 1
ATOM 1480 C C . ASN A 1 181 ? 13.428 -11.455 -10.822 1.00 85.62 181 ASN A C 1
ATOM 1482 O O . ASN A 1 181 ? 13.364 -10.612 -11.719 1.00 85.62 181 ASN A O 1
ATOM 1486 N N . MET A 1 182 ? 14.187 -11.271 -9.736 1.00 89.00 182 MET A N 1
ATOM 1487 C CA . MET A 1 182 ? 15.074 -10.115 -9.576 1.00 89.00 182 MET A CA 1
ATOM 1488 C C . MET A 1 182 ? 16.346 -10.253 -10.407 1.00 89.00 182 MET A C 1
ATOM 1490 O O . MET A 1 182 ? 17.097 -11.223 -10.289 1.00 89.00 182 MET A O 1
ATOM 1494 N N . ARG A 1 183 ? 16.660 -9.205 -11.164 1.00 91.44 183 ARG A N 1
ATOM 1495 C CA . ARG A 1 183 ? 17.976 -9.016 -11.778 1.00 91.44 183 ARG A CA 1
ATOM 1496 C C . ARG A 1 183 ? 19.034 -8.696 -10.709 1.00 91.44 183 ARG A C 1
ATOM 1498 O O . ARG A 1 183 ? 18.685 -8.288 -9.598 1.00 91.44 183 ARG A O 1
ATOM 1505 N N . PRO A 1 184 ? 20.338 -8.843 -11.008 1.00 92.38 184 PRO A N 1
ATOM 1506 C CA . PRO A 1 184 ? 21.398 -8.603 -10.024 1.00 92.38 184 PRO A CA 1
ATOM 1507 C C . PRO A 1 184 ? 21.359 -7.211 -9.371 1.00 92.38 184 PRO A C 1
ATOM 1509 O O . PRO A 1 184 ? 21.589 -7.087 -8.168 1.00 92.38 184 PRO A O 1
ATOM 1512 N N . ASP A 1 185 ? 21.025 -6.167 -10.132 1.00 91.19 185 ASP A N 1
ATOM 1513 C CA . ASP A 1 185 ? 20.892 -4.797 -9.630 1.00 91.19 185 ASP A CA 1
ATOM 1514 C C . ASP A 1 185 ? 19.664 -4.614 -8.723 1.00 91.19 185 ASP A C 1
ATOM 1516 O O . ASP A 1 185 ? 19.733 -3.916 -7.710 1.00 91.19 185 ASP A O 1
ATOM 1520 N N . GLU A 1 186 ? 18.555 -5.280 -9.044 1.00 91.88 186 GLU A N 1
ATOM 1521 C CA . GLU A 1 186 ? 17.336 -5.311 -8.226 1.00 91.88 186 GLU A CA 1
ATOM 1522 C C . GLU A 1 186 ? 17.564 -6.071 -6.918 1.00 91.88 186 GLU A C 1
ATOM 1524 O O . GLU A 1 186 ? 17.181 -5.590 -5.852 1.00 91.88 186 GLU A O 1
ATOM 1529 N N . ARG A 1 187 ? 18.276 -7.201 -6.968 1.00 92.06 187 ARG A N 1
ATOM 1530 C CA . ARG A 1 187 ? 18.677 -7.952 -5.773 1.00 92.06 187 ARG A CA 1
ATOM 1531 C C . ARG A 1 187 ? 19.612 -7.133 -4.881 1.00 92.06 187 ARG A C 1
ATOM 1533 O O . ARG A 1 187 ? 19.440 -7.130 -3.664 1.00 92.06 187 ARG A O 1
ATOM 1540 N N . ALA A 1 188 ? 20.566 -6.402 -5.459 1.00 90.81 188 ALA A N 1
ATOM 1541 C CA . ALA A 1 188 ? 21.435 -5.502 -4.700 1.00 90.81 188 ALA A CA 1
ATOM 1542 C C . ALA A 1 188 ? 20.641 -4.370 -4.023 1.00 90.81 188 ALA A C 1
ATOM 1544 O O . ALA A 1 188 ? 20.878 -4.058 -2.854 1.00 90.81 188 ALA A O 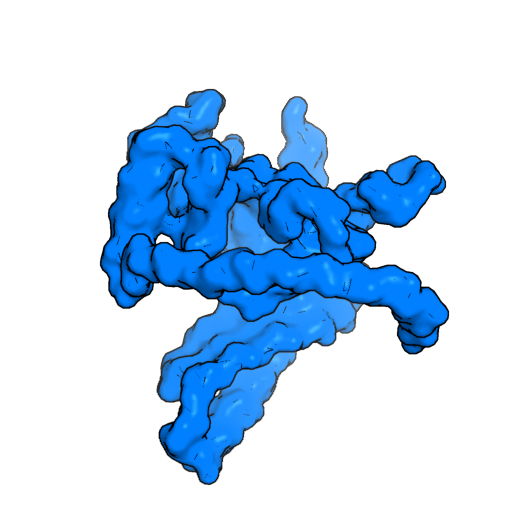1
ATOM 1545 N N . LEU A 1 189 ? 19.665 -3.786 -4.729 1.00 91.38 189 LEU A N 1
ATOM 1546 C CA . LEU A 1 189 ? 18.758 -2.787 -4.164 1.00 91.38 189 LEU A CA 1
ATOM 1547 C C . LEU A 1 189 ? 17.909 -3.370 -3.028 1.00 91.38 189 LEU A C 1
ATOM 1549 O O . LEU A 1 189 ? 17.790 -2.743 -1.978 1.00 91.38 189 LEU A O 1
ATOM 1553 N N . TRP A 1 190 ? 1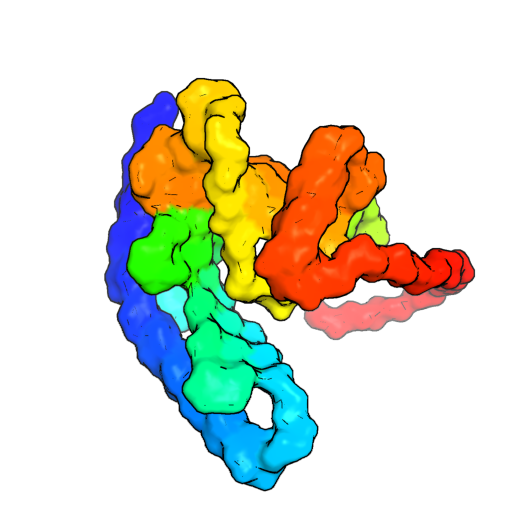7.359 -4.571 -3.210 1.00 92.25 190 TRP A N 1
ATOM 1554 C CA . TRP A 1 190 ? 16.597 -5.270 -2.178 1.00 92.25 190 TRP A CA 1
ATOM 1555 C C . TRP A 1 190 ? 17.438 -5.505 -0.917 1.00 92.25 190 TRP A C 1
ATOM 1557 O O . TRP A 1 190 ? 17.026 -5.107 0.171 1.00 92.25 190 TRP A O 1
ATOM 1567 N N . LEU A 1 191 ? 18.652 -6.049 -1.063 1.00 90.81 191 LEU A N 1
ATOM 1568 C CA . LEU A 1 191 ? 19.580 -6.274 0.051 1.00 90.81 191 LEU A CA 1
ATOM 1569 C C . LEU A 1 191 ? 19.899 -4.979 0.800 1.00 90.81 191 LEU A C 1
ATOM 1571 O O . LEU A 1 191 ? 19.892 -4.962 2.031 1.00 90.81 191 LEU A O 1
ATOM 1575 N N . LYS A 1 192 ? 20.163 -3.891 0.067 1.00 90.25 192 LYS A N 1
ATOM 1576 C CA . LYS A 1 192 ? 20.413 -2.573 0.658 1.00 90.25 192 LYS A CA 1
ATOM 1577 C C . LYS A 1 192 ? 19.224 -2.119 1.510 1.00 90.25 192 LYS A C 1
ATOM 1579 O O . LYS A 1 192 ? 19.409 -1.775 2.673 1.00 90.25 192 LYS A O 1
ATOM 1584 N N . LEU A 1 193 ? 18.015 -2.169 0.953 1.00 89.75 193 LEU A N 1
ATOM 1585 C CA . LEU A 1 193 ? 16.797 -1.736 1.641 1.00 89.75 193 LEU A CA 1
ATOM 1586 C C . LEU A 1 193 ? 16.457 -2.619 2.853 1.00 89.75 193 LEU A C 1
ATOM 1588 O O . LEU A 1 193 ? 15.989 -2.099 3.860 1.00 89.75 193 LEU A O 1
ATOM 1592 N N . MET A 1 194 ? 16.705 -3.931 2.795 1.00 86.69 194 MET A N 1
ATOM 1593 C CA . MET A 1 194 ? 16.506 -4.828 3.944 1.00 86.69 194 MET A CA 1
ATOM 1594 C C . MET A 1 194 ? 17.469 -4.510 5.091 1.00 86.69 194 MET A C 1
ATOM 1596 O O . MET A 1 194 ? 17.041 -4.421 6.242 1.00 86.69 194 MET A O 1
ATOM 1600 N N . ARG A 1 195 ? 18.748 -4.253 4.778 1.00 85.00 195 ARG A N 1
ATOM 1601 C CA . ARG A 1 195 ? 19.758 -3.852 5.773 1.00 85.00 195 ARG A CA 1
ATOM 1602 C C . ARG A 1 195 ? 19.420 -2.522 6.433 1.00 85.00 195 ARG A C 1
ATOM 1604 O O . ARG A 1 195 ? 19.510 -2.414 7.649 1.00 85.00 195 ARG A O 1
ATOM 1611 N N . GLU A 1 196 ? 18.985 -1.534 5.653 1.00 83.94 196 GLU A N 1
ATOM 1612 C CA . GLU A 1 196 ? 18.533 -0.235 6.177 1.00 83.94 196 GLU A CA 1
ATOM 1613 C C . GLU A 1 196 ? 17.348 -0.363 7.148 1.00 83.94 196 GLU A C 1
ATOM 1615 O O . GLU A 1 196 ? 17.134 0.519 7.975 1.00 83.94 196 GLU A O 1
ATOM 1620 N N . ARG A 1 197 ? 16.580 -1.458 7.068 1.00 73.75 197 ARG A N 1
ATOM 1621 C CA . ARG A 1 197 ? 15.464 -1.753 7.974 1.00 73.75 197 ARG A CA 1
ATOM 1622 C C . ARG A 1 197 ? 15.861 -2.572 9.204 1.00 73.75 197 ARG A C 1
ATOM 1624 O O . ARG A 1 197 ? 14.988 -2.857 10.015 1.00 73.75 197 ARG A O 1
ATOM 1631 N N . GLY A 1 198 ? 17.120 -2.995 9.325 1.00 69.25 198 GLY A N 1
ATOM 1632 C CA . GLY A 1 198 ? 17.549 -3.910 10.387 1.00 69.25 198 GLY A CA 1
ATOM 1633 C C . GLY A 1 198 ? 16.906 -5.300 10.298 1.00 69.25 198 GLY A C 1
ATOM 1634 O O . GLY A 1 198 ? 16.917 -6.040 11.277 1.00 69.25 198 GLY A O 1
ATOM 1635 N N . LEU A 1 199 ? 16.335 -5.662 9.143 1.00 66.00 199 LEU A N 1
ATOM 1636 C CA . LEU A 1 199 ? 15.761 -6.987 8.922 1.00 66.00 199 LEU A CA 1
ATOM 1637 C C . LEU A 1 199 ? 16.853 -7.929 8.399 1.00 66.00 199 LEU A C 1
ATOM 1639 O O . LEU A 1 199 ? 17.639 -7.517 7.536 1.00 66.00 199 LEU A O 1
ATOM 1643 N N . PRO A 1 200 ? 16.916 -9.187 8.877 1.00 58.56 200 PRO A N 1
ATOM 1644 C CA . PRO A 1 200 ? 17.892 -10.142 8.379 1.00 58.56 200 PRO A CA 1
ATOM 1645 C C . PRO A 1 200 ? 17.697 -10.319 6.870 1.00 58.56 200 PRO A C 1
ATOM 1647 O O . PRO A 1 200 ? 16.607 -10.622 6.390 1.00 58.56 200 PRO A O 1
ATOM 1650 N N . ALA A 1 201 ? 18.776 -10.111 6.116 1.00 57.28 201 ALA A N 1
ATOM 1651 C CA . ALA A 1 201 ? 18.813 -10.320 4.669 1.00 57.28 201 ALA A CA 1
ATOM 1652 C C . ALA A 1 201 ? 18.913 -11.813 4.291 1.00 57.28 201 ALA A C 1
ATOM 1654 O O . ALA A 1 201 ? 19.090 -12.148 3.119 1.00 57.28 201 ALA A O 1
ATOM 1655 N N . GLU A 1 202 ? 18.834 -12.703 5.282 1.00 52.31 202 GLU A N 1
ATOM 1656 C CA . GLU A 1 202 ? 18.969 -14.142 5.124 1.00 52.31 202 GLU A CA 1
ATOM 1657 C C . GLU A 1 202 ? 17.605 -14.780 4.883 1.00 52.31 202 GLU A C 1
ATOM 1659 O O . GLU A 1 202 ? 16.689 -14.709 5.702 1.00 52.31 202 GLU A O 1
ATOM 1664 N N . PHE A 1 203 ? 17.485 -15.418 3.725 1.00 47.47 203 PHE A N 1
ATOM 1665 C CA . PHE A 1 203 ? 16.376 -16.294 3.410 1.00 47.47 203 PHE A CA 1
ATOM 1666 C C . PHE A 1 203 ? 16.849 -17.731 3.631 1.00 47.47 203 PHE A C 1
ATOM 1668 O O . PHE A 1 203 ? 17.496 -18.313 2.761 1.00 47.47 203 PHE A O 1
ATOM 1675 N N . THR A 1 204 ? 16.508 -18.333 4.769 1.00 35.09 204 THR A N 1
ATOM 1676 C CA . THR A 1 204 ? 16.350 -19.788 4.812 1.00 35.09 204 THR A CA 1
ATOM 1677 C C . THR A 1 204 ? 15.002 -20.054 4.156 1.00 35.09 204 THR A C 1
ATOM 1679 O O . THR A 1 204 ? 13.958 -19.774 4.745 1.00 35.09 204 THR A O 1
ATOM 1682 N N . LEU A 1 205 ? 14.998 -20.546 2.913 1.00 37.38 205 LEU A N 1
ATOM 1683 C CA . LEU A 1 205 ? 13.812 -21.225 2.390 1.00 37.38 205 LEU A CA 1
ATOM 1684 C C . LEU A 1 205 ? 13.414 -22.241 3.474 1.00 37.38 205 LEU A C 1
ATOM 1686 O O . LEU A 1 205 ? 14.278 -23.043 3.844 1.00 37.38 205 LEU A O 1
ATOM 1690 N N . PRO A 1 206 ? 12.171 -22.282 3.999 1.00 30.41 206 PRO A N 1
ATOM 1691 C CA . PRO A 1 206 ? 11.700 -23.566 4.477 1.00 30.41 206 PRO A CA 1
ATOM 1692 C C . PRO A 1 206 ? 11.894 -24.481 3.276 1.00 30.41 206 PRO A C 1
ATOM 1694 O O . PRO A 1 206 ? 11.370 -24.180 2.196 1.00 30.41 206 PRO A O 1
ATOM 1697 N N . ALA A 1 207 ? 12.753 -25.495 3.436 1.00 29.41 207 ALA A N 1
ATOM 1698 C CA . ALA A 1 207 ? 12.941 -26.522 2.431 1.00 29.41 207 ALA A CA 1
ATOM 1699 C C . ALA A 1 207 ? 11.551 -26.830 1.893 1.00 29.41 207 ALA A C 1
ATOM 1701 O O . ALA A 1 207 ? 10.623 -27.034 2.684 1.00 29.41 207 ALA A O 1
ATOM 1702 N N . THR A 1 208 ? 11.382 -26.734 0.579 1.00 33.12 208 THR A N 1
ATOM 1703 C CA . THR A 1 208 ? 10.213 -27.283 -0.082 1.00 33.12 208 THR A CA 1
ATOM 1704 C C . THR A 1 208 ? 10.103 -28.715 0.418 1.00 33.12 208 THR A C 1
ATOM 1706 O O . THR A 1 208 ? 10.801 -29.600 -0.059 1.00 33.12 208 THR A O 1
ATOM 1709 N N . GLN A 1 209 ? 9.283 -28.943 1.448 1.00 32.81 209 GLN A N 1
ATOM 1710 C CA . GLN A 1 209 ? 8.690 -30.241 1.631 1.00 32.81 209 GLN A CA 1
ATOM 1711 C C . GLN A 1 209 ? 7.875 -30.382 0.364 1.00 32.81 209 GLN A C 1
ATOM 1713 O O . GLN A 1 209 ? 6.859 -29.700 0.201 1.00 32.81 209 GLN A O 1
ATOM 1718 N N . ASP A 1 210 ? 8.381 -31.209 -0.542 1.00 34.91 210 ASP A N 1
ATOM 1719 C CA . ASP A 1 210 ? 7.583 -31.943 -1.501 1.00 34.91 210 ASP A CA 1
ATOM 1720 C C . ASP A 1 210 ? 6.436 -32.596 -0.731 1.00 34.91 210 ASP A C 1
ATOM 1722 O O . ASP A 1 210 ? 6.478 -33.749 -0.314 1.00 34.91 210 ASP A O 1
ATOM 1726 N N . ARG A 1 211 ? 5.386 -31.820 -0.474 1.00 34.72 211 ARG A N 1
ATOM 1727 C CA . ARG A 1 211 ? 4.081 -32.357 -0.166 1.00 34.72 211 ARG A CA 1
ATOM 1728 C C . ARG A 1 211 ? 3.438 -32.552 -1.519 1.00 34.72 211 ARG A C 1
ATOM 1730 O O . ARG A 1 211 ? 2.689 -31.705 -2.001 1.00 34.72 211 ARG A O 1
ATOM 1737 N N . HIS A 1 212 ? 3.723 -33.709 -2.108 1.00 32.09 212 HIS A N 1
ATOM 1738 C CA . HIS A 1 212 ? 2.652 -34.458 -2.740 1.00 32.09 212 HIS A CA 1
ATOM 1739 C C . HIS A 1 212 ? 1.496 -34.507 -1.735 1.00 32.09 212 HIS A C 1
ATOM 1741 O O . HIS A 1 212 ? 1.495 -35.302 -0.801 1.00 32.09 212 HIS A O 1
ATOM 1747 N N . LEU A 1 213 ? 0.560 -33.568 -1.861 1.00 30.22 213 LEU A N 1
ATOM 1748 C CA . LEU A 1 213 ? -0.724 -33.664 -1.194 1.00 30.22 213 LEU A CA 1
ATOM 1749 C C . LEU A 1 213 ? -1.492 -34.774 -1.920 1.00 30.22 213 LEU A C 1
ATOM 1751 O O . LEU A 1 213 ? -1.681 -34.663 -3.136 1.00 30.22 213 LEU A O 1
ATOM 1755 N N . PRO A 1 214 ? -1.917 -35.841 -1.223 1.00 31.19 214 PRO A N 1
ATOM 1756 C CA . PRO A 1 214 ? -2.879 -36.773 -1.776 1.00 31.19 214 PRO A CA 1
ATOM 1757 C C . PRO A 1 214 ? -4.148 -35.996 -2.114 1.00 31.19 214 PRO A C 1
ATOM 1759 O O . PRO A 1 214 ? -4.650 -35.195 -1.322 1.00 31.19 214 PRO A O 1
ATOM 1762 N N . ASN A 1 215 ? -4.631 -36.220 -3.325 1.00 35.88 215 ASN A N 1
ATOM 1763 C CA . ASN A 1 215 ? -5.863 -35.668 -3.848 1.00 35.88 215 ASN A CA 1
ATOM 1764 C C . ASN A 1 215 ? -7.057 -36.389 -3.198 1.00 35.88 215 ASN A C 1
ATOM 1766 O O . ASN A 1 215 ? -7.713 -37.187 -3.855 1.00 35.88 215 ASN A O 1
ATOM 1770 N N . ASP A 1 216 ? -7.324 -36.140 -1.914 1.00 33.69 216 ASP A N 1
ATOM 1771 C CA . ASP A 1 216 ? -8.521 -36.655 -1.245 1.00 33.69 216 ASP A CA 1
ATOM 1772 C C . ASP A 1 216 ? -9.587 -35.563 -1.182 1.00 33.69 216 ASP A C 1
ATOM 1774 O O . ASP A 1 216 ? -9.547 -34.628 -0.378 1.00 33.69 216 ASP A O 1
ATOM 1778 N N . GLY A 1 217 ? -10.546 -35.686 -2.102 1.00 36.03 217 GLY A N 1
ATOM 1779 C CA . GLY A 1 217 ? -11.653 -34.766 -2.328 1.00 36.03 217 GLY A CA 1
ATOM 1780 C C . GLY A 1 217 ? -12.601 -34.625 -1.139 1.00 36.03 217 GLY A C 1
ATOM 1781 O O . GLY A 1 217 ? -13.694 -35.187 -1.136 1.00 36.03 217 GLY A O 1
ATOM 1782 N N . ARG A 1 218 ? -12.242 -33.786 -0.165 1.00 30.03 218 ARG A N 1
ATOM 1783 C CA . ARG A 1 218 ? -13.189 -33.262 0.824 1.00 30.03 218 ARG A CA 1
ATOM 1784 C C . ARG A 1 218 ? -13.431 -31.774 0.610 1.00 30.03 218 ARG A C 1
ATOM 1786 O O . ARG A 1 218 ? -12.566 -30.928 0.814 1.00 30.03 218 ARG A O 1
ATOM 1793 N N . VAL A 1 219 ? -14.656 -31.495 0.180 1.00 30.39 219 VAL A N 1
ATOM 1794 C CA . VAL A 1 219 ? -15.275 -30.174 0.094 1.00 30.39 219 VAL A CA 1
ATOM 1795 C C . VAL A 1 219 ? -15.344 -29.575 1.500 1.00 30.39 219 VAL A C 1
ATOM 1797 O O . VAL A 1 219 ? -15.995 -30.135 2.378 1.00 30.39 219 VAL A O 1
ATOM 1800 N N . VAL A 1 220 ? -14.690 -28.433 1.711 1.00 28.77 220 VAL A N 1
ATOM 1801 C CA . VAL A 1 220 ? -14.982 -27.549 2.846 1.00 28.77 220 VAL A CA 1
ATOM 1802 C C . VAL A 1 220 ? -15.926 -26.476 2.321 1.00 28.77 220 VAL A C 1
ATOM 1804 O O . VAL A 1 220 ? -15.530 -25.650 1.498 1.00 28.77 220 VAL A O 1
ATOM 1807 N N . ASN A 1 221 ? -17.184 -26.541 2.755 1.00 25.83 221 ASN A N 1
ATOM 1808 C CA . ASN A 1 221 ? -18.176 -25.506 2.492 1.00 25.83 221 ASN A CA 1
ATOM 1809 C C . ASN A 1 221 ? -17.791 -24.223 3.241 1.00 25.83 221 ASN A C 1
ATOM 1811 O O . ASN A 1 221 ? -17.560 -24.260 4.450 1.00 25.83 221 ASN A O 1
ATOM 1815 N N . TRP A 1 222 ? -17.770 -23.117 2.502 1.00 32.19 222 TRP A N 1
ATOM 1816 C CA . TRP A 1 222 ? -18.007 -21.762 2.990 1.00 32.19 222 TRP A CA 1
ATOM 1817 C C . TRP A 1 222 ? -19.206 -21.216 2.227 1.00 32.19 222 TRP A C 1
ATOM 1819 O O . TRP A 1 222 ? -19.245 -21.449 0.994 1.00 32.19 222 TRP A O 1
#

Secondary structure (DSSP, 8-state):
-HHHHHHHHHHHHHHHHHHHHHHHHHHHHHHHHHHHHHT-TT---EEEEEEEEETTEEEEEEEEEETTEEEEEEEEEEEEP-SS-GGGPEEEEEEEETTEEEEEE-HHHHHHTT-SSSS-S-HHHHHHHHHHH-TT---EEEEEEETTEEEEEEEETTEEEEEEEEETTEEEEEEEEETTT--HHHHHHHHHHHHHTT------------------------

Sequence (222 aa):
MNARTDFLHSKLAKVRRAWNHVETHMQLRTNLMRLGMEQDPERKPVHHAFEYKHNGHNWLCVVHVETDHSSQQAMHWWTRSNGAHARYNSVEGIVLRGDERPLHFDTHLFGRYGKRHLLLRDKLTNLLAFFKQHHAMPLRGTGKLHKGLPAFAGAVQEGLIHAVLPSERIITCTTFLDHDNMRPDERALWLKLMRERGLPAEFTLPATQDRHLPNDGRVVNW

pLDDT: mean 76.22, std 17.56, range [25.83, 93.94]

Radius of gyration: 18.99 Å; chains: 1; bounding box: 42×52×51 Å

Foldseek 3Di:
DVVVVVVVVVVVVVVVVCVVVVVVVQVVVQVVVQVVCVVPVVDAWDKDWDWDDDPNWTKIKIWIDDHPDIAIKMKTKDWDDPPPDQVPTKIKMWIDHDPDFIEIETSQALVPQPDPDDDDDHSVVSVNVCCSQDVVFDKDFPVDDDVNFGWIWTADLQFIWIWTPPDPHYIYGDYTDGPVRDDPVRLVVNLVRCVVVVHDPDDPDPPPPPPPPPPDDDDDDD